Protein AF-A0A0F8ZF93-F1 (afdb_monomer_lite)

Sequence (185 aa):
EKPVMDILGIVTSLFGGGLTGLIGGGTEKIFAYKAKKLAIEENREKYAHEVNMKRADAEIMAQEWAARTKVADIEAVAKVDVADAKAFSASFNEPVRYSQGDLTKKQNWLMVVLDTIRGLVRPGLTLYLCAITTVLYLRARSLVPSEVSVDQALGMVDSITNTILYLTTTCVLWWFGTRNKKPQK

Foldseek 3Di:
DPDPVVVVVVVCCVVVVVVVVVVVVVVVVVVVVVVVVVVVVVVVVVVVVVVVVVVVVVVVVVVVVVVVVVVVVVVVVVVVVVVVVVVVVVVVVPPPFPLPDPDDPVVSVVSVVVVVCVVCVLVVVVVVLVVVLVVVLVVLVVPDPPPDDPVVSVVSNVVSVVVSVVVNVVVVCVSVVVPDPPPDD

Organism: NCBI:txid412755

Radius of gyration: 52.69 Å; chains: 1; bounding box: 123×47×128 Å

Structure (mmCIF, N/CA/C/O backbone):
data_AF-A0A0F8ZF93-F1
#
_entry.id   AF-A0A0F8ZF93-F1
#
loop_
_atom_site.group_PDB
_atom_site.id
_atom_site.type_symbol
_atom_site.label_atom_id
_atom_site.label_alt_id
_atom_site.label_comp_id
_atom_site.label_asym_id
_atom_site.label_entity_id
_atom_site.label_seq_id
_atom_site.pdbx_PDB_ins_code
_atom_site.Cartn_x
_atom_site.Cartn_y
_atom_site.Cartn_z
_atom_site.occupancy
_atom_site.B_iso_or_equiv
_atom_site.auth_seq_id
_atom_site.auth_comp_id
_atom_site.auth_asym_id
_atom_site.auth_atom_id
_atom_site.pdbx_PDB_model_num
ATOM 1 N N . GLU A 1 1 ? -85.958 -3.161 89.338 1.00 48.31 1 GLU A N 1
ATOM 2 C CA . GLU A 1 1 ? -84.654 -2.472 89.450 1.00 48.31 1 GLU A CA 1
ATOM 3 C C . GLU A 1 1 ? -83.626 -3.043 88.463 1.00 48.31 1 GLU A C 1
ATOM 5 O O . GLU A 1 1 ? -82.858 -3.898 88.862 1.00 48.31 1 GLU A O 1
ATOM 10 N N . LYS A 1 2 ? -83.605 -2.648 87.178 1.00 52.16 2 LYS A N 1
ATOM 11 C CA . LYS A 1 2 ? -82.486 -2.951 86.242 1.00 52.16 2 LYS A CA 1
ATOM 12 C C . LYS A 1 2 ? -82.313 -1.944 85.069 1.00 52.16 2 LYS A C 1
ATOM 14 O O . LYS A 1 2 ? -82.230 -2.382 83.931 1.00 52.16 2 LYS A O 1
ATOM 19 N N . PRO A 1 3 ? -82.278 -0.613 85.287 1.00 54.09 3 PRO A N 1
ATOM 20 C CA . PRO A 1 3 ? -81.732 0.286 84.251 1.00 54.09 3 PRO A CA 1
ATOM 21 C C . PRO A 1 3 ? -80.457 1.049 84.662 1.00 54.09 3 PRO A C 1
ATOM 23 O O . PRO A 1 3 ? -79.776 1.602 83.808 1.00 54.09 3 PRO A O 1
ATOM 26 N N . VAL A 1 4 ? -80.086 1.070 85.948 1.00 54.97 4 VAL A N 1
ATOM 27 C CA . VAL A 1 4 ? -78.941 1.874 86.438 1.00 54.97 4 VAL A CA 1
ATOM 28 C C . VAL A 1 4 ? -77.585 1.180 86.216 1.00 54.97 4 VAL A C 1
ATOM 30 O O . VAL A 1 4 ? -76.562 1.845 86.082 1.00 54.97 4 VAL A O 1
ATOM 33 N N . MET A 1 5 ? -77.567 -0.153 86.118 1.00 55.12 5 MET A N 1
ATOM 34 C CA . MET A 1 5 ? -76.325 -0.937 86.034 1.00 55.12 5 MET A CA 1
ATOM 35 C C . MET A 1 5 ? -75.727 -0.997 84.611 1.00 55.12 5 MET A C 1
ATOM 37 O O . MET A 1 5 ? -74.511 -1.091 84.478 1.00 55.12 5 MET A O 1
ATOM 41 N N . ASP A 1 6 ? -76.544 -0.837 83.561 1.00 57.34 6 ASP A N 1
ATOM 42 C CA . ASP A 1 6 ? -76.075 -0.791 82.161 1.00 57.34 6 ASP A CA 1
ATOM 43 C C . ASP A 1 6 ? -75.420 0.551 81.797 1.00 57.34 6 ASP A C 1
ATOM 45 O O . ASP A 1 6 ? -74.413 0.593 81.091 1.00 57.34 6 ASP A O 1
ATOM 49 N N . ILE A 1 7 ? -75.932 1.668 82.325 1.00 57.97 7 ILE A N 1
ATOM 50 C CA . ILE A 1 7 ? -75.412 3.010 82.012 1.00 57.97 7 ILE A CA 1
ATOM 51 C C . ILE A 1 7 ? -74.018 3.212 82.628 1.00 57.97 7 ILE A C 1
ATOM 53 O O . ILE A 1 7 ? -73.129 3.771 81.987 1.00 57.97 7 ILE A O 1
ATOM 57 N N . LEU A 1 8 ? -73.789 2.690 83.837 1.00 55.59 8 LEU A N 1
ATOM 58 C CA . LEU A 1 8 ? -72.471 2.692 84.478 1.00 55.59 8 LEU A CA 1
ATOM 59 C C . LEU A 1 8 ? -71.459 1.808 83.730 1.00 55.59 8 LEU A C 1
ATOM 61 O O . LEU A 1 8 ? -70.302 2.204 83.599 1.00 55.59 8 LEU A O 1
ATOM 65 N N . GLY A 1 9 ? -71.871 0.664 83.175 1.00 60.19 9 GLY A N 1
ATOM 66 C CA . GLY A 1 9 ? -71.002 -0.174 82.336 1.00 60.19 9 GLY A CA 1
ATOM 67 C C . GLY A 1 9 ? -70.617 0.503 81.016 1.00 60.19 9 GLY A C 1
ATOM 68 O O . GLY A 1 9 ? -69.451 0.483 80.617 1.00 60.19 9 GLY A O 1
ATOM 69 N N . ILE A 1 10 ? -71.564 1.198 80.383 1.00 61.12 10 ILE A N 1
ATOM 70 C CA . ILE A 1 10 ? -71.345 1.934 79.131 1.00 61.12 10 ILE A CA 1
ATOM 71 C C . ILE A 1 10 ? -70.410 3.133 79.347 1.00 61.12 10 ILE A C 1
ATOM 73 O O . ILE A 1 10 ? -69.435 3.283 78.614 1.00 61.12 10 ILE A O 1
ATOM 77 N N . VAL A 1 11 ? -70.616 3.939 80.393 1.00 56.12 11 VAL A N 1
ATOM 78 C CA . VAL A 1 11 ? -69.749 5.095 80.694 1.00 56.12 11 VAL A CA 1
ATOM 79 C C . VAL A 1 11 ? -68.333 4.650 81.078 1.00 56.12 11 VAL A C 1
ATOM 81 O O . VAL A 1 11 ? -67.357 5.225 80.599 1.00 56.12 11 VAL A O 1
ATOM 84 N N . THR A 1 12 ? -68.191 3.581 81.864 1.00 58.66 12 THR A N 1
ATOM 85 C CA . THR A 1 12 ? -66.869 3.066 82.261 1.00 58.66 12 THR A CA 1
ATOM 86 C C . THR A 1 12 ? -66.111 2.445 81.078 1.00 58.66 12 THR A C 1
ATOM 88 O O . THR A 1 12 ? -64.897 2.606 80.979 1.00 58.66 12 THR A O 1
ATOM 91 N N . SER A 1 13 ? -66.806 1.808 80.129 1.00 56.47 13 SER A N 1
ATOM 92 C CA . SER A 1 13 ? -66.201 1.286 78.890 1.00 56.47 13 SER A CA 1
ATOM 93 C C . SER A 1 13 ? -65.801 2.387 77.893 1.00 56.47 13 SER A C 1
ATOM 95 O O . SER A 1 13 ? -64.764 2.276 77.238 1.00 56.47 13 SER A O 1
ATOM 97 N N . LEU A 1 14 ? -66.553 3.492 77.842 1.00 54.81 14 LEU A N 1
ATOM 98 C CA . LEU A 1 14 ? -66.251 4.669 77.018 1.00 54.81 14 LEU A CA 1
ATOM 99 C C . LEU A 1 14 ? -65.050 5.465 77.552 1.00 54.81 14 LEU A C 1
ATOM 101 O O . LEU A 1 14 ? -64.168 5.842 76.779 1.00 54.81 14 LEU A O 1
ATOM 105 N N . PHE A 1 15 ? -64.967 5.681 78.869 1.00 55.59 15 PHE A N 1
ATOM 106 C CA . PHE A 1 15 ? -63.817 6.352 79.489 1.00 55.59 15 PHE A CA 1
ATOM 107 C C . PHE A 1 15 ? -62.586 5.439 79.600 1.00 55.59 15 PHE A C 1
ATOM 109 O O . PHE A 1 15 ? -61.460 5.903 79.414 1.00 55.59 15 PHE A O 1
ATOM 116 N N . GLY A 1 16 ? -62.786 4.138 79.831 1.00 55.84 16 GLY A N 1
ATOM 117 C CA . GLY A 1 16 ? -61.720 3.138 79.860 1.00 55.84 16 GLY A CA 1
ATOM 118 C C . GLY A 1 16 ? -61.052 2.938 78.499 1.00 55.84 16 GLY A C 1
ATOM 119 O O . GLY A 1 16 ? -59.826 2.891 78.442 1.00 55.84 16 GLY A O 1
ATOM 120 N N . GLY A 1 17 ? -61.828 2.903 77.407 1.00 52.16 17 GLY A N 1
ATOM 121 C CA . GLY A 1 17 ? -61.315 2.755 76.038 1.00 52.16 17 GLY A CA 1
ATOM 122 C C . GLY A 1 17 ? -60.694 4.028 75.445 1.00 52.16 17 GLY A C 1
ATOM 123 O O . GLY A 1 17 ? -59.765 3.946 74.642 1.00 52.16 17 GLY A O 1
ATOM 124 N N . GLY A 1 18 ? -61.143 5.216 75.870 1.00 58.25 18 GLY A N 1
ATOM 125 C CA . GLY A 1 18 ? -60.611 6.501 75.396 1.00 58.25 18 GLY A CA 1
ATOM 126 C C . GLY A 1 18 ? -59.178 6.794 75.861 1.00 58.25 18 GLY A C 1
ATOM 127 O O . GLY A 1 18 ? -58.373 7.320 75.093 1.00 58.25 18 GLY A O 1
ATOM 128 N N . LEU A 1 19 ? -58.818 6.403 77.089 1.00 54.66 19 LEU A N 1
ATOM 129 C CA . LEU A 1 19 ? -57.466 6.610 77.625 1.00 54.66 19 LEU A CA 1
ATOM 130 C C . LEU A 1 19 ? -56.450 5.612 77.038 1.00 54.66 19 LEU A C 1
ATOM 132 O O . LEU A 1 19 ? -55.314 5.984 76.744 1.00 54.66 19 LEU A O 1
ATOM 136 N N . THR A 1 20 ? -56.860 4.361 76.796 1.00 59.03 20 THR A N 1
ATOM 137 C CA . THR A 1 20 ? -56.018 3.368 76.103 1.00 59.03 20 THR A CA 1
ATOM 138 C C . THR A 1 20 ? -55.831 3.719 74.627 1.00 59.03 20 THR A C 1
ATOM 140 O O . THR A 1 20 ? -54.732 3.549 74.101 1.00 59.03 20 THR A O 1
ATOM 143 N N . GLY A 1 21 ? -56.851 4.284 73.972 1.00 56.53 21 GLY A N 1
ATOM 144 C CA . GLY A 1 21 ? -56.763 4.778 72.594 1.00 56.53 21 GLY A CA 1
ATOM 145 C C . GLY A 1 21 ? -55.829 5.983 72.425 1.00 56.53 21 GLY A C 1
ATOM 146 O O . GLY A 1 21 ? -55.128 6.075 71.421 1.00 56.53 21 GLY A O 1
ATOM 147 N N . LEU A 1 22 ? -55.742 6.877 73.419 1.00 60.56 22 LEU A N 1
ATOM 148 C CA . LEU A 1 22 ? -54.795 8.003 73.403 1.00 60.56 22 LEU A CA 1
ATOM 149 C C . LEU A 1 22 ? -53.339 7.555 73.599 1.00 60.56 22 LEU A C 1
ATOM 151 O O . LEU A 1 22 ? -52.440 8.082 72.940 1.00 60.56 22 LEU A O 1
ATOM 155 N N . ILE A 1 23 ? -53.102 6.559 74.457 1.00 63.06 23 ILE A N 1
ATOM 156 C CA . ILE A 1 23 ? -51.767 5.972 74.655 1.00 63.06 23 ILE A CA 1
ATOM 157 C C . ILE A 1 23 ? -51.351 5.161 73.416 1.00 63.06 23 ILE A C 1
ATOM 159 O O . ILE A 1 23 ? -50.213 5.288 72.963 1.00 63.06 23 ILE A O 1
ATOM 163 N N . GLY A 1 24 ? -52.275 4.403 72.816 1.00 60.75 24 GLY A N 1
ATOM 164 C CA . GLY A 1 24 ? -52.053 3.678 71.559 1.00 60.75 24 GLY A CA 1
ATOM 165 C C . GLY A 1 24 ? -51.807 4.600 70.359 1.00 60.75 24 GLY A C 1
ATOM 166 O O . GLY A 1 24 ? -50.868 4.388 69.599 1.00 60.75 24 GLY A O 1
ATOM 167 N N . GLY A 1 25 ? -52.570 5.688 70.228 1.00 65.12 25 GLY A N 1
ATOM 168 C CA . GLY A 1 25 ? -52.396 6.657 69.140 1.00 65.12 25 GLY A CA 1
ATOM 169 C C . GLY A 1 25 ? -51.109 7.487 69.252 1.00 65.12 25 GLY A C 1
ATOM 170 O O . GLY A 1 25 ? -50.543 7.914 68.242 1.00 65.12 25 GLY A O 1
ATOM 171 N N . GLY A 1 26 ? -50.612 7.712 70.474 1.00 69.50 26 GLY A N 1
ATOM 172 C CA . GLY A 1 26 ? -49.325 8.366 70.722 1.00 69.50 26 GLY A CA 1
ATOM 173 C C . GLY A 1 26 ? -48.132 7.495 70.323 1.00 69.50 26 GLY A C 1
ATOM 174 O O . GLY A 1 26 ? -47.201 7.983 69.676 1.00 69.50 26 GLY A O 1
ATOM 175 N N . THR A 1 27 ? -48.169 6.199 70.646 1.00 68.81 27 THR A N 1
ATOM 176 C CA . THR A 1 27 ? -47.128 5.249 70.232 1.00 68.81 27 THR A CA 1
ATOM 177 C C . THR A 1 27 ? -47.167 5.007 68.724 1.00 68.81 27 THR A C 1
ATOM 179 O O . THR A 1 27 ? -46.114 5.073 68.087 1.00 68.81 27 THR A O 1
ATOM 182 N N . GLU A 1 28 ? -48.349 4.867 68.116 1.00 73.56 28 GLU A N 1
ATOM 183 C CA . GLU A 1 28 ? -48.518 4.757 66.658 1.00 73.56 28 GLU A CA 1
ATOM 184 C C . GLU A 1 28 ? -47.894 5.928 65.898 1.00 73.56 28 GLU A C 1
ATOM 186 O O . GLU A 1 28 ? -47.190 5.711 64.915 1.00 73.56 28 GLU A O 1
ATOM 191 N N . LYS A 1 29 ? -48.070 7.174 66.358 1.00 75.00 29 LYS A N 1
ATOM 192 C CA . LYS A 1 29 ? -47.462 8.345 65.700 1.00 75.00 29 LYS A CA 1
ATOM 193 C C . LYS A 1 29 ? -45.935 8.343 65.771 1.00 75.00 29 LYS A C 1
ATOM 195 O O . LYS A 1 29 ? -45.284 8.743 64.805 1.00 75.00 29 LYS A O 1
ATOM 200 N N . ILE A 1 30 ? -45.352 7.881 66.878 1.00 77.94 30 ILE A N 1
ATOM 201 C CA . ILE A 1 30 ? -43.892 7.770 67.028 1.00 77.94 30 ILE A CA 1
ATOM 202 C C . ILE A 1 30 ? -43.346 6.662 66.120 1.00 77.94 30 ILE A C 1
ATOM 204 O O . ILE A 1 30 ? -42.340 6.871 65.434 1.00 77.94 30 ILE A O 1
ATOM 208 N N . PHE A 1 31 ? -44.021 5.511 66.067 1.00 81.44 31 PHE A N 1
ATOM 209 C CA . PHE A 1 31 ? -43.676 4.430 65.144 1.00 81.44 31 PHE A CA 1
ATOM 210 C C . PHE A 1 31 ? -43.846 4.858 63.683 1.00 81.44 31 PHE A C 1
ATOM 212 O O . PHE A 1 31 ? -42.941 4.622 62.889 1.00 81.44 31 PHE A O 1
ATOM 219 N N . ALA A 1 32 ? -44.915 5.577 63.335 1.00 81.19 32 ALA A N 1
ATOM 220 C CA . ALA A 1 32 ? -45.145 6.108 61.992 1.00 81.19 32 ALA A CA 1
ATOM 221 C C . ALA A 1 32 ? -44.076 7.131 61.577 1.00 81.19 32 ALA A C 1
ATOM 223 O O . ALA A 1 32 ? -43.611 7.112 60.438 1.00 81.19 32 ALA A O 1
ATOM 224 N N . TYR A 1 33 ? -43.629 8.000 62.490 1.00 81.94 33 TYR A N 1
ATOM 225 C CA . TYR A 1 33 ? -42.551 8.952 62.212 1.00 81.94 33 TYR A CA 1
ATOM 226 C C . TYR A 1 33 ? -41.200 8.252 62.012 1.00 81.94 33 TYR A C 1
ATOM 228 O O . TYR A 1 33 ? -40.485 8.559 61.055 1.00 81.94 33 TYR A O 1
ATOM 236 N N . LYS A 1 34 ? -40.863 7.270 62.863 1.00 85.00 34 LYS A N 1
ATOM 237 C CA . LYS A 1 34 ? -39.660 6.440 62.683 1.00 85.00 34 LYS A CA 1
ATOM 238 C C . LYS A 1 34 ? -39.715 5.634 61.385 1.00 85.00 34 LYS A C 1
ATOM 240 O O . LYS A 1 34 ? -38.737 5.649 60.648 1.00 85.00 34 LYS A O 1
ATOM 245 N N . ALA A 1 35 ? -40.849 5.009 61.071 1.00 84.56 35 ALA A N 1
ATOM 246 C CA . ALA A 1 35 ? -41.055 4.264 59.830 1.00 84.56 35 ALA A CA 1
ATOM 247 C C . ALA A 1 35 ? -40.917 5.167 58.597 1.00 84.56 35 ALA A C 1
ATOM 249 O O . ALA A 1 35 ? -40.246 4.801 57.639 1.00 84.56 35 ALA A O 1
ATOM 250 N N . LYS A 1 36 ? -41.464 6.389 58.638 1.00 88.12 36 LYS A N 1
ATOM 251 C CA . LYS A 1 36 ? -41.316 7.367 57.552 1.00 88.12 36 LYS A CA 1
ATOM 252 C C . LYS A 1 36 ? -39.867 7.820 57.375 1.00 88.12 36 LYS A C 1
ATOM 254 O O . LYS A 1 36 ? -39.422 7.982 56.243 1.00 88.12 36 LYS A O 1
ATOM 259 N N . LYS A 1 37 ? -39.123 8.016 58.468 1.00 87.31 37 LYS A N 1
ATOM 260 C CA . LYS A 1 37 ? -37.697 8.366 58.403 1.00 87.31 37 LYS A CA 1
ATOM 261 C C . LYS A 1 37 ? -36.872 7.220 57.811 1.00 87.31 37 LYS A C 1
ATOM 263 O O . LYS A 1 37 ? -36.086 7.474 56.904 1.00 87.31 37 LYS A O 1
ATOM 268 N N . LEU A 1 38 ? -37.119 5.989 58.262 1.00 88.81 38 LEU A N 1
ATOM 269 C CA . LEU A 1 38 ? -36.480 4.782 57.736 1.00 88.81 38 LEU A CA 1
ATOM 270 C C . LEU A 1 38 ? -36.780 4.605 56.239 1.00 88.81 38 LEU A C 1
ATOM 272 O O . LEU A 1 38 ? -35.872 4.344 55.465 1.00 88.81 38 LEU A O 1
ATOM 276 N N . ALA A 1 39 ? -38.021 4.856 55.811 1.00 89.50 39 ALA A N 1
ATOM 277 C CA . ALA A 1 39 ? -38.412 4.788 54.403 1.00 89.50 39 ALA A CA 1
ATOM 278 C C . ALA A 1 39 ? -37.733 5.865 53.535 1.00 89.50 39 ALA A C 1
ATOM 280 O O . ALA A 1 39 ? -37.406 5.619 52.377 1.00 89.50 39 ALA A O 1
ATOM 281 N N . ILE A 1 40 ? -37.508 7.075 54.063 1.00 89.31 40 ILE A N 1
ATOM 282 C CA . ILE A 1 40 ? -36.768 8.127 53.342 1.00 89.31 40 ILE A CA 1
ATOM 283 C C . ILE A 1 40 ? -35.291 7.748 53.195 1.00 89.31 40 ILE A C 1
ATOM 285 O O . ILE A 1 40 ? -34.700 8.004 52.146 1.00 89.31 40 ILE A O 1
ATOM 289 N N . GLU A 1 41 ? -34.700 7.162 54.233 1.00 91.56 41 GLU A N 1
ATOM 290 C CA . GLU A 1 41 ? -33.314 6.692 54.233 1.00 91.56 41 GLU A CA 1
ATOM 291 C C . GLU A 1 41 ? -33.129 5.515 53.267 1.00 91.56 41 GLU A C 1
ATOM 293 O O . GLU A 1 41 ? -32.294 5.599 52.370 1.00 91.56 41 GLU A O 1
ATOM 298 N N . GLU A 1 42 ? -34.012 4.517 53.328 1.00 92.75 42 GLU A N 1
ATOM 299 C CA . GLU A 1 42 ? -34.056 3.390 52.391 1.00 92.75 42 GLU A CA 1
ATOM 300 C C . GLU A 1 42 ? -34.210 3.867 50.938 1.00 92.75 42 GLU A C 1
ATOM 302 O O . GLU A 1 42 ? -33.509 3.399 50.044 1.00 92.75 42 GLU A O 1
ATOM 307 N N . ASN A 1 43 ? -35.088 4.843 50.681 1.00 91.12 43 ASN A N 1
ATOM 308 C CA . ASN A 1 43 ? -35.245 5.412 49.343 1.00 91.12 43 ASN A CA 1
ATOM 309 C C . ASN A 1 43 ? -33.970 6.119 48.869 1.00 91.12 43 ASN A C 1
ATOM 311 O O . ASN A 1 43 ? -33.592 5.979 47.710 1.00 91.12 43 ASN A O 1
ATOM 315 N N . ARG A 1 44 ? -33.280 6.865 49.742 1.00 91.81 44 ARG A N 1
ATOM 316 C CA . ARG A 1 44 ? -32.003 7.508 49.391 1.00 91.81 44 ARG A CA 1
ATOM 317 C C . ARG A 1 44 ? -30.928 6.484 49.056 1.00 91.81 44 ARG A C 1
ATOM 319 O O . ARG A 1 44 ? -30.214 6.684 48.077 1.00 91.81 44 ARG A O 1
ATOM 326 N N . GLU A 1 45 ? -30.828 5.409 49.829 1.00 92.31 45 GLU A N 1
ATOM 327 C CA . GLU A 1 45 ? -29.887 4.323 49.555 1.00 92.31 45 GLU A CA 1
ATOM 328 C C . GLU A 1 45 ? -30.214 3.615 48.239 1.00 92.31 45 GLU A C 1
ATOM 330 O O . GLU A 1 45 ? -29.311 3.395 47.433 1.00 92.31 45 GLU A O 1
ATOM 335 N N . LYS A 1 46 ? -31.498 3.356 47.959 1.00 93.25 46 LYS A N 1
ATOM 336 C CA . LYS A 1 46 ? -31.953 2.808 46.671 1.00 93.25 46 LYS A CA 1
ATOM 337 C C . LYS A 1 46 ? -31.558 3.703 45.502 1.00 93.25 46 LYS A C 1
ATOM 339 O O . LYS A 1 46 ? -30.945 3.216 44.559 1.00 93.25 46 LYS A O 1
ATOM 344 N N . TYR A 1 47 ? -31.811 5.010 45.576 1.00 92.69 47 TYR A N 1
ATOM 345 C CA . TYR A 1 47 ? -31.409 5.935 44.511 1.00 92.69 47 TYR A CA 1
ATOM 346 C C . TYR A 1 47 ? -29.890 6.028 44.357 1.00 92.69 47 TYR A C 1
ATOM 348 O O . TYR A 1 47 ? -29.390 6.076 43.235 1.00 92.69 47 TYR A O 1
ATOM 356 N N . ALA A 1 48 ? -29.138 6.041 45.460 1.00 94.44 48 ALA A N 1
ATOM 357 C CA . ALA A 1 48 ? -27.679 6.038 45.407 1.00 94.44 48 ALA A CA 1
ATOM 358 C C . ALA A 1 48 ? -27.151 4.757 44.744 1.00 94.44 48 ALA A C 1
ATOM 360 O O . ALA A 1 48 ? -26.262 4.823 43.895 1.00 94.44 48 ALA A O 1
ATOM 361 N N . HIS A 1 49 ? -27.738 3.605 45.075 1.00 95.06 49 HIS A N 1
ATOM 362 C CA . HIS A 1 49 ? -27.420 2.332 44.445 1.00 95.06 49 HIS A CA 1
ATOM 363 C C . HIS A 1 49 ? -27.776 2.332 42.953 1.00 95.06 49 HIS A C 1
ATOM 365 O O . HIS A 1 49 ? -26.925 1.997 42.137 1.00 95.06 49 HIS A O 1
ATOM 371 N N . GLU A 1 50 ? -28.969 2.795 42.569 1.00 94.69 50 GLU A N 1
ATOM 372 C CA . GLU A 1 50 ? -29.380 2.914 41.163 1.00 94.69 50 GLU A CA 1
ATOM 373 C C . GLU A 1 50 ? -28.454 3.831 40.354 1.00 94.69 50 GLU A C 1
ATOM 375 O O . GLU A 1 50 ? -28.110 3.520 39.215 1.00 94.69 50 GLU A O 1
ATOM 380 N N . VAL A 1 51 ? -28.023 4.958 40.928 1.00 94.56 51 VAL A N 1
ATOM 381 C CA . VAL A 1 51 ? -27.067 5.866 40.279 1.00 94.56 51 VAL A CA 1
ATOM 382 C C . VAL A 1 51 ? -25.709 5.192 40.111 1.00 94.56 51 VAL A C 1
ATOM 384 O O . VAL A 1 51 ? -25.103 5.314 39.048 1.00 94.56 51 VAL A O 1
ATOM 387 N N . ASN A 1 52 ? -25.236 4.466 41.125 1.00 95.31 52 ASN A N 1
ATOM 388 C CA . ASN A 1 52 ? -23.969 3.742 41.051 1.00 95.31 52 ASN A CA 1
ATOM 389 C C . ASN A 1 52 ? -24.023 2.608 40.020 1.00 95.31 52 ASN A C 1
ATOM 391 O O . ASN A 1 52 ? -23.088 2.471 39.237 1.00 95.31 52 ASN A O 1
ATOM 395 N N . MET A 1 53 ? -25.132 1.868 39.955 1.00 95.06 53 MET A N 1
ATOM 396 C CA . MET A 1 53 ? -25.360 0.841 38.935 1.00 95.06 53 MET A CA 1
ATOM 397 C C . MET A 1 53 ? -25.351 1.446 37.530 1.00 95.06 53 MET A C 1
ATOM 399 O O . MET A 1 53 ? -24.596 0.997 36.678 1.00 95.06 53 MET A O 1
ATOM 403 N N . LYS A 1 54 ? -26.084 2.544 37.302 1.00 94.50 54 LYS A N 1
ATOM 404 C CA . LYS A 1 54 ? -26.096 3.225 35.995 1.00 94.50 54 LYS A CA 1
ATOM 405 C C . LYS A 1 54 ? -24.730 3.774 35.590 1.00 94.50 54 LYS A C 1
ATOM 407 O O . LYS A 1 54 ? -24.420 3.813 34.403 1.00 94.50 54 LYS A O 1
ATOM 412 N N . ARG A 1 55 ? -23.920 4.229 36.552 1.00 94.88 55 ARG A N 1
ATOM 413 C CA . ARG A 1 55 ? -22.540 4.667 36.291 1.00 94.88 55 ARG A CA 1
ATOM 414 C C . ARG A 1 55 ? -21.650 3.495 35.896 1.00 94.88 55 ARG A C 1
ATOM 416 O O . ARG A 1 55 ? -20.954 3.607 34.895 1.00 94.88 55 ARG A O 1
ATOM 423 N N . ALA A 1 56 ? -21.726 2.383 36.624 1.00 94.00 56 ALA A N 1
ATOM 424 C CA . ALA A 1 56 ? -21.000 1.166 36.277 1.00 94.00 56 ALA A CA 1
ATOM 425 C C . ALA A 1 56 ? -21.404 0.652 34.884 1.00 94.00 56 ALA A C 1
ATOM 427 O O . ALA A 1 56 ? -20.538 0.362 34.064 1.00 94.00 56 ALA A O 1
ATOM 428 N N . ASP A 1 57 ? -22.701 0.645 34.566 1.00 95.19 57 ASP A N 1
ATOM 429 C CA . ASP A 1 57 ? -23.202 0.264 33.241 1.00 95.19 57 ASP A CA 1
ATOM 430 C C . ASP A 1 57 ? -22.692 1.205 32.139 1.00 95.19 57 ASP A C 1
ATOM 432 O O . ASP A 1 57 ? -22.321 0.752 31.056 1.00 95.19 57 ASP A O 1
ATOM 436 N N . ALA A 1 58 ? -22.636 2.515 32.401 1.00 93.94 58 ALA A N 1
ATOM 437 C CA . ALA A 1 58 ? -22.091 3.489 31.457 1.00 93.94 58 ALA A CA 1
ATOM 438 C C . ALA A 1 58 ? -20.586 3.281 31.214 1.00 93.94 58 ALA A C 1
ATOM 440 O O . ALA A 1 58 ? -20.130 3.401 30.076 1.00 93.94 58 ALA A O 1
ATOM 441 N N . GLU A 1 59 ? -19.822 2.939 32.253 1.00 93.56 59 GLU A N 1
ATOM 442 C CA . GLU A 1 59 ? -18.398 2.609 32.141 1.00 93.56 59 GLU A CA 1
ATOM 443 C C . GLU A 1 59 ? -18.176 1.319 31.344 1.00 93.56 59 GLU A C 1
ATOM 445 O O . GLU A 1 59 ? -17.338 1.299 30.440 1.00 93.56 59 GLU A O 1
ATOM 450 N N . ILE A 1 60 ? -18.960 0.269 31.613 1.00 94.38 60 ILE A N 1
ATOM 451 C CA . ILE A 1 60 ? -18.917 -0.993 30.860 1.00 94.38 60 ILE A CA 1
ATOM 452 C C . ILE A 1 60 ? -19.259 -0.738 29.392 1.00 94.38 60 ILE A C 1
ATOM 454 O O . ILE A 1 60 ? -18.508 -1.145 28.506 1.00 94.38 60 ILE A O 1
ATOM 458 N N . MET A 1 61 ? -20.335 0.006 29.115 1.00 93.44 61 MET A N 1
ATOM 459 C CA . MET A 1 61 ? -20.698 0.372 27.747 1.00 93.44 61 MET A CA 1
ATOM 460 C C . MET A 1 61 ? -19.574 1.148 27.062 1.00 93.44 61 MET A C 1
ATOM 462 O O . MET A 1 61 ? -19.217 0.818 25.935 1.00 93.44 61 MET A O 1
ATOM 466 N N . ALA A 1 62 ? -18.977 2.146 27.716 1.00 93.94 62 ALA A N 1
ATOM 467 C CA . ALA A 1 62 ? -17.874 2.912 27.138 1.00 93.94 62 ALA A CA 1
ATOM 468 C C . ALA A 1 62 ? -16.674 2.017 26.774 1.00 93.94 62 ALA A C 1
ATOM 470 O O . ALA A 1 62 ? -16.078 2.187 25.707 1.00 93.94 62 ALA A O 1
ATOM 471 N N . GLN A 1 63 ? -16.353 1.033 27.619 1.00 92.62 63 GLN A N 1
ATOM 472 C CA . GLN A 1 63 ? -15.314 0.042 27.337 1.00 92.62 63 GLN A CA 1
ATOM 473 C C . GLN A 1 63 ? -15.689 -0.864 26.159 1.00 92.62 63 GLN A C 1
ATOM 475 O O . GLN A 1 63 ? -14.855 -1.092 25.281 1.00 92.62 63 GLN A O 1
ATOM 480 N N . GLU A 1 64 ? -16.937 -1.331 26.082 1.00 92.69 64 GLU A N 1
ATOM 481 C CA . GLU A 1 64 ? -17.422 -2.118 24.945 1.00 92.69 64 GLU A CA 1
ATOM 482 C C . GLU A 1 64 ? -17.384 -1.329 23.636 1.00 92.69 64 GLU A C 1
ATOM 484 O O . GLU A 1 64 ? -16.956 -1.860 22.612 1.00 92.69 64 GLU A O 1
ATOM 489 N N . TRP A 1 65 ? -17.789 -0.058 23.649 1.00 89.56 65 TRP A N 1
ATOM 490 C CA . TRP A 1 65 ? -17.715 0.819 22.481 1.00 89.56 65 TRP A CA 1
ATOM 491 C C . TRP A 1 65 ? -16.271 0.991 22.014 1.00 89.56 65 TRP A C 1
ATOM 493 O O . TRP A 1 65 ? -15.994 0.816 20.829 1.00 89.56 65 TRP A O 1
ATOM 503 N N . ALA A 1 66 ? -15.341 1.250 22.936 1.00 92.50 66 ALA A N 1
ATOM 504 C CA . ALA A 1 66 ? -13.920 1.364 22.621 1.00 92.50 66 ALA A CA 1
ATOM 505 C C . ALA A 1 66 ? -13.311 0.046 22.106 1.00 92.50 66 ALA A C 1
ATOM 507 O O . ALA A 1 66 ? -12.393 0.060 21.286 1.00 92.50 66 ALA A O 1
ATOM 508 N N . ALA A 1 67 ? -13.795 -1.105 22.574 1.00 91.19 67 ALA A N 1
ATOM 509 C CA . ALA A 1 67 ? -13.385 -2.402 22.048 1.00 91.19 67 ALA A CA 1
ATOM 510 C C . ALA A 1 67 ? -13.943 -2.632 20.634 1.00 91.19 67 ALA A C 1
ATOM 512 O O . ALA A 1 67 ? -13.203 -3.044 19.743 1.00 91.19 67 ALA A O 1
ATOM 513 N N . ARG A 1 68 ? -15.223 -2.314 20.401 1.00 90.69 68 ARG A N 1
ATOM 514 C CA . ARG A 1 68 ? -15.883 -2.451 19.092 1.00 90.69 68 ARG A CA 1
ATOM 515 C C . ARG A 1 68 ? -15.240 -1.570 18.028 1.00 90.69 68 ARG A C 1
ATOM 517 O O . ARG A 1 68 ? -15.061 -2.041 16.910 1.00 90.69 68 ARG A O 1
ATOM 524 N N . THR A 1 69 ? -14.861 -0.336 18.360 1.00 91.12 69 THR A N 1
ATOM 525 C CA . THR A 1 69 ? -14.145 0.539 17.419 1.00 91.12 69 THR A CA 1
ATOM 526 C C . THR A 1 69 ? -12.785 -0.039 17.051 1.00 91.12 69 THR A C 1
ATOM 528 O O . THR A 1 69 ? -12.481 -0.146 15.870 1.00 91.12 69 THR A O 1
ATOM 531 N N . LYS A 1 70 ? -12.013 -0.531 18.030 1.00 90.31 70 LYS A N 1
ATOM 532 C CA . LYS A 1 70 ? -10.733 -1.207 17.763 1.00 90.31 70 LYS A CA 1
ATOM 533 C C . LYS A 1 70 ? -10.895 -2.443 16.881 1.00 90.31 70 LYS A C 1
ATOM 535 O O . LYS A 1 70 ? -10.090 -2.648 15.981 1.00 90.31 70 LYS A O 1
ATOM 540 N N . VAL A 1 71 ? -11.917 -3.265 17.124 1.00 92.12 71 VAL A N 1
ATOM 541 C CA . VAL A 1 71 ? -12.205 -4.436 16.281 1.00 92.12 71 VAL A CA 1
ATOM 542 C C . VAL A 1 71 ? -12.558 -3.998 14.861 1.00 92.12 71 VAL A C 1
ATOM 544 O O . VAL A 1 71 ? -12.007 -4.551 13.916 1.00 92.12 71 VAL A O 1
ATOM 547 N N . ALA A 1 72 ? -13.404 -2.979 14.698 1.00 88.38 72 ALA A N 1
ATOM 548 C CA . ALA A 1 72 ? -13.764 -2.451 13.385 1.00 88.38 72 ALA A CA 1
ATOM 549 C C . ALA A 1 72 ? -12.550 -1.889 12.623 1.00 88.38 72 ALA A C 1
ATOM 551 O O . ALA A 1 72 ? -12.417 -2.155 11.429 1.00 88.38 72 ALA A O 1
ATOM 552 N N . ASP A 1 73 ? -11.646 -1.181 13.304 1.00 89.44 73 ASP A N 1
ATOM 553 C CA . ASP A 1 73 ? -10.404 -0.666 12.714 1.00 89.44 73 ASP A CA 1
ATOM 554 C C . ASP A 1 73 ? -9.473 -1.807 12.282 1.00 89.44 73 ASP A C 1
ATOM 556 O O . ASP A 1 73 ? -8.987 -1.819 11.150 1.00 89.44 73 ASP A O 1
ATOM 560 N N . ILE A 1 74 ? -9.264 -2.804 13.149 1.00 88.25 74 ILE A N 1
ATOM 561 C CA . ILE A 1 74 ? -8.442 -3.983 12.835 1.00 88.25 74 ILE A CA 1
ATOM 562 C C . ILE A 1 74 ? -9.042 -4.754 11.659 1.00 88.25 74 ILE A C 1
ATOM 564 O O . ILE A 1 74 ? -8.314 -5.153 10.754 1.00 88.25 74 ILE A O 1
ATOM 568 N N . GLU A 1 75 ? -10.360 -4.949 11.630 1.00 87.62 75 GLU A N 1
ATOM 569 C CA . GLU A 1 75 ? -11.038 -5.609 10.516 1.00 87.62 75 GLU A CA 1
ATOM 570 C C . GLU A 1 75 ? -10.951 -4.807 9.219 1.00 87.62 75 GLU A C 1
ATOM 572 O O . GLU A 1 75 ? -10.831 -5.403 8.150 1.00 87.62 75 GLU A O 1
ATOM 577 N N . ALA A 1 76 ? -11.032 -3.477 9.280 1.00 87.25 76 ALA A N 1
ATOM 578 C CA . ALA A 1 76 ? -10.891 -2.623 8.108 1.00 87.25 76 ALA A CA 1
ATOM 579 C C . ALA A 1 76 ? -9.484 -2.745 7.514 1.00 87.25 76 ALA A C 1
ATOM 581 O O . ALA A 1 76 ? -9.354 -2.993 6.315 1.00 87.25 76 ALA A O 1
ATOM 582 N N . VAL A 1 77 ? -8.447 -2.665 8.353 1.00 84.88 77 VAL A N 1
ATOM 583 C CA . VAL A 1 77 ? -7.051 -2.871 7.939 1.00 84.88 77 VAL A CA 1
ATOM 584 C C . VAL A 1 77 ? -6.856 -4.285 7.396 1.00 84.88 77 VAL A C 1
ATOM 586 O O . VAL A 1 77 ? -6.385 -4.447 6.276 1.00 84.88 77 VAL A O 1
ATOM 589 N N . ALA A 1 78 ? -7.326 -5.310 8.109 1.00 84.44 78 ALA A N 1
ATOM 590 C CA . ALA A 1 78 ? -7.225 -6.694 7.658 1.00 84.44 78 ALA A CA 1
ATOM 591 C C . ALA A 1 78 ? -7.967 -6.934 6.333 1.00 84.44 78 ALA A C 1
ATOM 593 O O . ALA A 1 78 ? -7.512 -7.723 5.511 1.00 84.44 78 ALA A O 1
ATOM 594 N N . LYS A 1 79 ? -9.099 -6.264 6.083 1.00 81.56 79 LYS A N 1
ATOM 595 C CA . LYS A 1 79 ? -9.808 -6.338 4.795 1.00 81.56 79 LYS A CA 1
ATOM 596 C C . LYS A 1 79 ? -9.005 -5.709 3.666 1.00 81.56 79 LYS A C 1
ATOM 598 O O . LYS A 1 79 ? -9.033 -6.267 2.572 1.00 81.56 79 LYS A O 1
ATOM 603 N N . VAL A 1 80 ? -8.311 -4.599 3.915 1.00 81.12 80 VAL A N 1
ATOM 604 C CA . VAL A 1 80 ? -7.388 -3.993 2.943 1.00 81.12 80 VAL A CA 1
ATOM 605 C C . VAL A 1 80 ? -6.226 -4.944 2.675 1.00 81.12 80 VAL A C 1
ATOM 607 O O . VAL A 1 80 ? -6.017 -5.310 1.526 1.00 81.12 80 VAL A O 1
ATOM 610 N N . ASP A 1 81 ? -5.579 -5.468 3.715 1.00 76.56 81 ASP A N 1
ATOM 611 C CA . ASP A 1 81 ? -4.464 -6.411 3.573 1.00 76.56 81 ASP A CA 1
ATOM 612 C C . ASP A 1 81 ? -4.883 -7.696 2.845 1.00 76.56 81 ASP A C 1
ATOM 614 O O . ASP A 1 81 ? -4.163 -8.210 1.991 1.00 76.56 81 ASP A O 1
ATOM 618 N N . VAL A 1 82 ? -6.076 -8.221 3.138 1.00 82.12 82 VAL A N 1
ATOM 619 C CA . VAL A 1 82 ? -6.641 -9.385 2.444 1.00 82.12 82 VAL A CA 1
ATOM 620 C C . VAL A 1 82 ? -7.022 -9.039 1.008 1.00 82.12 82 VAL A C 1
ATOM 622 O O . VAL A 1 82 ? -6.868 -9.891 0.136 1.00 82.12 82 VAL A O 1
ATOM 625 N N . ALA A 1 83 ? -7.531 -7.838 0.732 1.00 72.19 83 ALA A N 1
ATOM 626 C CA . ALA A 1 83 ? -7.828 -7.393 -0.627 1.00 72.19 83 ALA A CA 1
ATOM 627 C C . ALA A 1 83 ? -6.543 -7.233 -1.446 1.00 72.19 83 ALA A C 1
ATOM 629 O O . ALA A 1 83 ? -6.496 -7.726 -2.570 1.00 72.19 83 ALA A O 1
ATOM 630 N N . ASP A 1 84 ? -5.489 -6.666 -0.866 1.00 70.31 84 ASP A N 1
ATOM 631 C CA . ASP A 1 84 ? -4.170 -6.533 -1.480 1.00 70.31 84 ASP A CA 1
ATOM 632 C C . ASP A 1 84 ? -3.519 -7.901 -1.685 1.00 70.31 84 ASP A C 1
ATOM 634 O O . ASP A 1 84 ? -3.039 -8.205 -2.777 1.00 70.31 84 ASP A O 1
ATOM 638 N N . ALA A 1 85 ? -3.589 -8.792 -0.693 1.00 72.94 85 ALA A N 1
ATOM 639 C CA . ALA A 1 85 ? -3.119 -10.168 -0.815 1.00 72.94 85 ALA A CA 1
ATOM 640 C C . ALA A 1 85 ? -3.931 -10.969 -1.846 1.00 72.94 85 ALA A C 1
ATOM 642 O O . ALA A 1 85 ? -3.375 -11.822 -2.535 1.00 72.94 85 ALA A O 1
ATOM 643 N N . LYS A 1 86 ? -5.235 -10.698 -1.992 1.00 75.38 86 LYS A N 1
ATOM 644 C CA . LYS A 1 86 ? -6.087 -11.286 -3.037 1.00 75.38 86 LYS A CA 1
ATOM 645 C C . LYS A 1 86 ? -5.811 -10.697 -4.413 1.00 75.38 86 LYS A C 1
ATOM 647 O O . LYS A 1 86 ? -5.835 -11.441 -5.382 1.00 75.38 86 LYS A O 1
ATOM 652 N N . ALA A 1 87 ? -5.538 -9.403 -4.527 1.00 69.19 87 ALA A N 1
ATOM 653 C CA . ALA A 1 87 ? -5.122 -8.775 -5.777 1.00 69.19 87 ALA A CA 1
ATOM 654 C C . ALA A 1 87 ? -3.752 -9.319 -6.211 1.00 69.19 87 ALA A C 1
ATOM 656 O O . ALA A 1 87 ? -3.554 -9.686 -7.369 1.00 69.19 87 ALA A O 1
ATOM 657 N N . PHE A 1 88 ? -2.841 -9.483 -5.254 1.00 63.78 88 PHE A N 1
ATOM 658 C CA . PHE A 1 88 ? -1.558 -10.147 -5.431 1.00 63.78 88 PHE A CA 1
ATOM 659 C C . PHE A 1 88 ? -1.729 -11.622 -5.817 1.00 63.78 88 PHE A C 1
ATOM 661 O O . PHE A 1 88 ? -1.097 -12.081 -6.766 1.00 63.78 88 PHE A O 1
ATOM 668 N N . SER A 1 89 ? -2.630 -12.367 -5.170 1.00 65.56 89 SER A N 1
ATOM 669 C CA . SER A 1 89 ? -2.874 -13.768 -5.524 1.00 65.56 89 SER A CA 1
ATOM 670 C C . SER A 1 89 ? -3.577 -13.939 -6.871 1.00 65.56 89 SER A C 1
ATOM 672 O O . SER A 1 89 ? -3.213 -14.822 -7.645 1.00 65.56 89 SER A O 1
ATOM 674 N N . ALA A 1 90 ? -4.508 -13.050 -7.213 1.00 62.91 90 ALA A N 1
ATOM 675 C CA . ALA A 1 90 ? -5.127 -12.980 -8.531 1.00 62.91 90 ALA A CA 1
ATOM 676 C C . ALA A 1 90 ? -4.092 -12.663 -9.621 1.00 62.91 90 ALA A C 1
ATOM 678 O O . ALA A 1 90 ? -4.178 -13.227 -10.709 1.00 62.91 90 ALA A O 1
ATOM 679 N N . SER A 1 91 ?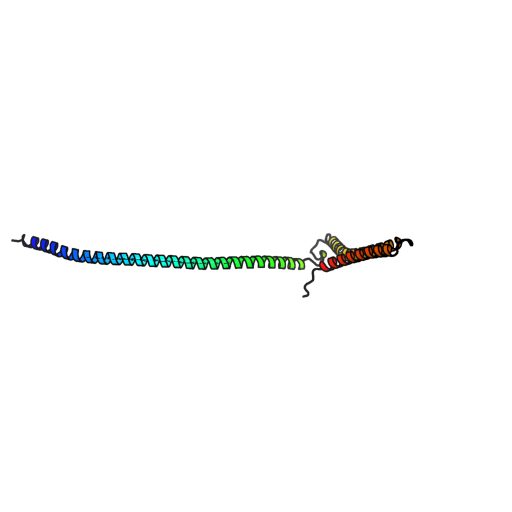 -3.063 -11.864 -9.312 1.00 54.41 91 SER A N 1
ATOM 680 C CA . SER A 1 91 ? -1.936 -11.624 -10.224 1.00 54.41 91 SER A CA 1
ATOM 681 C C . SER A 1 91 ? -1.074 -12.871 -10.480 1.00 54.41 91 SER A C 1
ATOM 683 O O . SER A 1 91 ? -0.433 -12.962 -11.523 1.00 54.41 91 S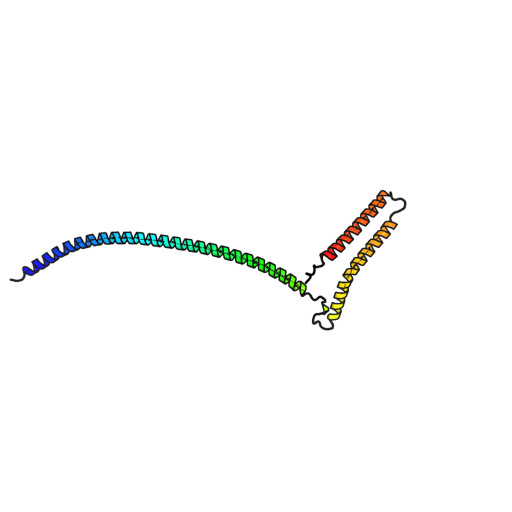ER A O 1
ATOM 685 N N . PHE A 1 92 ? -1.089 -13.874 -9.588 1.00 53.31 92 PHE A N 1
ATOM 686 C CA . PHE A 1 92 ? -0.450 -15.174 -9.849 1.00 53.31 92 PHE A CA 1
ATOM 687 C C . PHE A 1 92 ? -1.284 -16.098 -10.735 1.00 53.31 92 PHE A C 1
ATOM 689 O O . PHE A 1 92 ? -0.720 -16.986 -11.371 1.00 53.31 92 PHE A O 1
ATOM 696 N N . ASN A 1 93 ? -2.603 -15.898 -10.775 1.00 54.78 93 ASN A N 1
ATOM 697 C CA . ASN A 1 93 ? -3.520 -16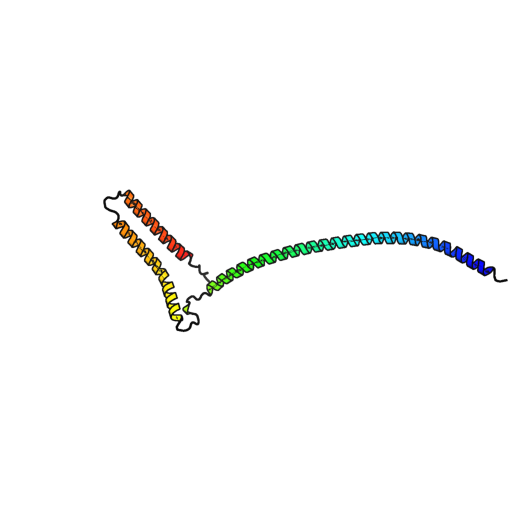.671 -11.612 1.00 54.78 93 ASN A CA 1
ATOM 698 C C . ASN A 1 93 ? -3.685 -16.085 -13.023 1.00 54.78 93 ASN A C 1
ATOM 700 O O . ASN A 1 93 ? -4.456 -16.627 -13.816 1.00 54.78 93 ASN A O 1
ATOM 704 N N . GLU A 1 94 ? -2.965 -15.013 -13.368 1.00 51.56 94 GLU A N 1
ATOM 705 C CA . GLU A 1 94 ? -2.838 -14.600 -14.764 1.00 51.56 94 GLU A CA 1
ATOM 706 C C . GLU A 1 94 ? -2.127 -15.721 -15.544 1.00 51.56 94 GLU A C 1
ATOM 708 O O . GLU A 1 94 ? -1.006 -16.109 -15.193 1.00 51.56 94 GLU A O 1
ATOM 713 N N . PRO A 1 95 ? -2.761 -16.299 -16.580 1.00 50.47 95 PRO A N 1
ATOM 714 C CA . PRO A 1 95 ? -2.190 -17.443 -17.260 1.00 50.47 95 PRO A CA 1
ATOM 715 C C . PRO A 1 95 ? -0.885 -17.023 -17.944 1.00 50.47 95 PRO A C 1
ATOM 717 O O . PRO A 1 95 ? -0.840 -16.073 -18.722 1.00 50.47 95 PRO A O 1
ATOM 720 N N . VAL A 1 96 ? 0.186 -17.777 -17.674 1.00 53.72 96 VAL A N 1
ATOM 721 C CA . VAL A 1 96 ? 1.550 -17.577 -18.212 1.00 53.72 96 VAL A CA 1
ATOM 722 C C . VAL A 1 96 ? 1.573 -17.526 -19.753 1.00 53.72 96 VAL A C 1
ATOM 724 O O . VAL A 1 96 ? 2.532 -17.034 -20.350 1.00 53.72 96 VAL A O 1
ATOM 727 N N . ARG A 1 97 ? 0.502 -18.003 -20.396 1.00 51.97 97 ARG A N 1
ATOM 728 C CA . ARG A 1 97 ? 0.140 -17.778 -21.797 1.00 51.97 97 ARG A CA 1
ATOM 729 C C . ARG A 1 97 ? -1.369 -17.578 -21.891 1.00 51.97 97 ARG A C 1
ATOM 731 O O . ARG A 1 97 ? -2.108 -18.446 -21.425 1.00 51.97 97 ARG A O 1
ATOM 738 N N . TYR A 1 98 ? -1.837 -16.537 -22.579 1.00 50.44 98 TYR A N 1
ATOM 739 C CA . TYR A 1 98 ? -3.273 -16.387 -22.864 1.00 50.44 98 TYR A CA 1
ATOM 740 C C . TYR A 1 98 ? -3.814 -17.572 -23.687 1.00 50.44 98 TYR A C 1
ATOM 742 O O . TYR A 1 98 ? -5.008 -17.846 -23.657 1.00 50.44 98 TYR A O 1
ATOM 750 N N . SER A 1 99 ? -2.936 -18.330 -24.359 1.00 48.50 99 SER A N 1
ATOM 751 C CA . SER A 1 99 ? -3.277 -19.533 -25.132 1.00 48.50 99 SER A CA 1
ATOM 752 C C . SER A 1 99 ? -3.593 -20.801 -24.325 1.00 48.50 99 SER A C 1
ATOM 754 O O . SER A 1 99 ? -3.969 -21.815 -24.915 1.00 48.50 99 SER A O 1
ATOM 756 N N . GLN A 1 100 ? -3.430 -20.777 -22.996 1.00 50.12 100 GLN A N 1
ATOM 757 C CA . GLN A 1 100 ? -3.760 -21.908 -22.113 1.00 50.12 100 GLN A CA 1
ATOM 758 C C . GLN A 1 100 ? -5.205 -21.894 -21.593 1.00 50.12 100 GLN A C 1
ATOM 760 O O . GLN A 1 100 ? -5.599 -22.820 -20.889 1.00 50.12 100 GLN A O 1
ATOM 765 N N . GLY A 1 101 ? -5.999 -20.874 -21.933 1.00 56.00 101 GLY A N 1
ATOM 766 C CA . GLY A 1 101 ? -7.441 -20.891 -21.692 1.00 56.00 101 GLY A CA 1
ATOM 767 C C . GLY A 1 101 ? -8.172 -21.798 -22.683 1.00 56.00 101 GLY A C 1
ATOM 768 O O . GLY A 1 101 ? -7.686 -22.025 -23.794 1.00 56.00 101 GLY A O 1
ATOM 769 N N . ASP A 1 102 ? -9.357 -22.273 -22.292 1.00 52.19 102 ASP A N 1
ATOM 770 C CA . ASP A 1 102 ? -10.279 -23.064 -23.120 1.00 52.19 102 ASP A CA 1
ATOM 771 C C . ASP A 1 102 ? -10.875 -22.177 -24.237 1.00 52.19 102 ASP A C 1
ATOM 773 O O . ASP A 1 102 ? -12.021 -21.732 -24.221 1.00 52.19 102 ASP A O 1
ATOM 777 N N . LEU A 1 103 ? -10.017 -21.792 -25.180 1.00 54.44 103 LEU A N 1
ATOM 778 C CA . LEU A 1 103 ? -10.305 -20.857 -26.255 1.00 54.44 103 LEU A CA 1
ATOM 779 C C . LEU A 1 103 ? -10.633 -21.637 -27.523 1.00 54.44 103 LEU A C 1
ATOM 781 O O . LEU A 1 103 ? -9.876 -22.501 -27.975 1.00 54.44 103 LEU A O 1
ATOM 785 N N . THR A 1 104 ? -11.746 -21.269 -28.158 1.00 58.09 104 THR A N 1
ATOM 786 C CA . THR A 1 104 ? -12.149 -21.786 -29.472 1.00 58.09 104 THR A CA 1
ATOM 787 C C . THR A 1 104 ? -10.964 -21.703 -30.446 1.00 58.09 104 THR A C 1
ATOM 789 O O . THR A 1 104 ? -10.322 -20.657 -30.547 1.0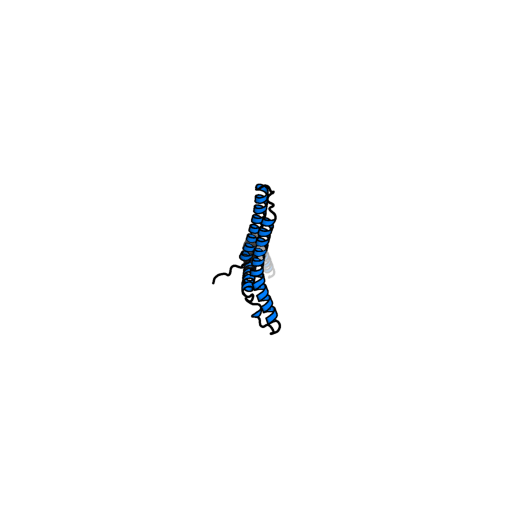0 58.09 104 THR A O 1
ATOM 792 N N . LYS A 1 105 ? -10.673 -22.781 -31.198 1.00 58.34 105 LYS A N 1
ATOM 793 C CA . LYS A 1 105 ? -9.484 -22.933 -32.079 1.00 58.34 105 LYS A CA 1
ATOM 794 C C . LYS A 1 105 ? -9.147 -21.710 -32.957 1.00 58.34 105 LYS A C 1
ATOM 796 O O . LYS A 1 105 ? -7.983 -21.495 -33.277 1.00 58.34 105 LYS A O 1
ATOM 801 N N . LYS A 1 106 ? -10.141 -20.893 -33.329 1.00 58.03 106 LYS A N 1
ATOM 802 C CA . LYS A 1 106 ? -9.974 -19.665 -34.131 1.00 58.03 106 LYS A CA 1
ATOM 803 C C . LYS A 1 106 ? -9.496 -18.427 -33.352 1.00 58.03 106 LYS A C 1
ATOM 805 O O . LYS A 1 106 ? -8.989 -17.509 -33.981 1.00 58.03 106 LYS A O 1
ATOM 810 N N . GLN A 1 107 ? -9.630 -18.378 -32.027 1.00 58.94 107 GLN A N 1
ATOM 811 C CA . GLN A 1 107 ? -9.120 -17.286 -31.179 1.00 58.94 107 GLN A CA 1
ATOM 812 C C . GLN A 1 107 ? -7.733 -17.601 -30.608 1.00 58.94 107 GLN A C 1
ATOM 814 O O . GLN A 1 107 ? -6.957 -16.693 -30.318 1.00 58.94 107 GLN A O 1
ATOM 819 N N . ASN A 1 108 ? -7.392 -18.889 -30.514 1.00 63.12 108 ASN A N 1
ATOM 820 C CA . ASN A 1 108 ? -6.148 -19.329 -29.897 1.00 63.12 108 ASN A CA 1
ATOM 821 C C . ASN A 1 108 ? -4.901 -18.909 -30.707 1.00 63.12 108 ASN A C 1
ATOM 823 O O . ASN A 1 108 ? -3.901 -18.492 -30.132 1.00 63.12 108 ASN A O 1
ATOM 827 N N . TRP A 1 109 ? -4.969 -18.908 -32.047 1.00 71.38 109 TRP A N 1
ATOM 828 C CA . TRP A 1 109 ? -3.848 -18.442 -32.882 1.00 71.38 109 TRP A CA 1
ATOM 829 C C . TRP A 1 109 ? -3.571 -16.939 -32.715 1.00 71.38 109 TRP A C 1
ATOM 831 O O . TRP A 1 109 ? -2.413 -16.535 -32.668 1.00 71.38 109 TRP A O 1
ATOM 841 N N . LEU A 1 110 ? -4.620 -16.119 -32.563 1.00 70.50 110 LEU A N 1
ATOM 842 C CA . LEU A 1 110 ? -4.488 -14.673 -32.376 1.00 70.50 110 LEU A CA 1
ATOM 843 C C . LEU A 1 110 ? -3.850 -14.353 -31.017 1.00 70.50 110 LEU A C 1
ATOM 845 O O . LEU A 1 110 ? -2.982 -13.487 -30.931 1.00 70.50 110 LEU A O 1
ATOM 849 N N . MET A 1 111 ? -4.219 -15.108 -29.978 1.00 64.69 111 MET A N 1
ATOM 850 C CA . MET A 1 111 ? -3.607 -15.001 -28.651 1.00 64.69 111 MET A CA 1
ATOM 851 C C . MET A 1 111 ? -2.143 -15.463 -28.647 1.00 64.69 111 MET A C 1
ATOM 853 O O . MET A 1 111 ? -1.302 -14.803 -28.047 1.00 64.69 111 MET A O 1
ATOM 857 N N . VAL A 1 112 ? -1.796 -16.530 -29.379 1.00 67.38 112 VAL A N 1
ATOM 858 C CA . VAL A 1 112 ? -0.396 -16.975 -29.540 1.00 67.38 112 VAL A CA 1
ATOM 859 C C . VAL A 1 112 ? 0.448 -15.935 -30.282 1.00 67.38 112 VAL A C 1
ATOM 861 O O . VAL A 1 112 ? 1.595 -15.690 -29.905 1.00 67.38 112 VAL A O 1
ATOM 864 N N . VAL A 1 113 ? -0.103 -15.292 -31.314 1.00 73.50 113 VAL A N 1
ATOM 865 C CA . VAL A 1 113 ? 0.573 -14.197 -32.025 1.00 73.50 113 VAL A CA 1
ATOM 866 C C . VAL A 1 113 ? 0.755 -12.989 -31.108 1.00 73.50 113 VAL A C 1
ATOM 868 O O . VAL A 1 113 ? 1.851 -12.437 -31.064 1.00 73.50 113 VAL A O 1
ATOM 871 N N . LEU A 1 114 ? -0.257 -12.615 -30.323 1.00 69.12 114 LEU A N 1
ATOM 872 C CA . LEU A 1 114 ? -0.149 -11.547 -29.324 1.00 69.12 114 LEU A CA 1
ATOM 873 C C . LEU A 1 114 ? 0.910 -11.851 -28.258 1.00 69.12 114 LEU A C 1
ATOM 875 O O . LEU A 1 114 ? 1.716 -10.975 -27.954 1.00 69.12 114 LEU A O 1
ATOM 879 N N . ASP A 1 115 ? 0.976 -13.081 -27.748 1.00 65.19 115 ASP A N 1
ATOM 880 C CA . ASP A 1 115 ? 2.011 -13.509 -26.798 1.00 65.19 115 ASP A CA 1
ATOM 881 C C . ASP A 1 115 ? 3.410 -13.484 -27.430 1.00 65.19 115 ASP A C 1
ATOM 883 O O . ASP A 1 115 ? 4.384 -13.084 -26.791 1.00 65.19 115 ASP A O 1
ATOM 887 N N . THR A 1 116 ? 3.514 -13.842 -28.710 1.00 66.69 116 THR A N 1
ATOM 888 C CA . THR A 1 116 ? 4.771 -13.809 -29.470 1.00 66.69 116 THR A CA 1
ATOM 889 C C . THR A 1 116 ? 5.228 -12.372 -29.713 1.00 66.69 116 THR A C 1
ATOM 891 O O . THR A 1 116 ? 6.377 -12.042 -29.433 1.00 66.69 116 THR A O 1
ATOM 894 N N . ILE A 1 117 ? 4.325 -11.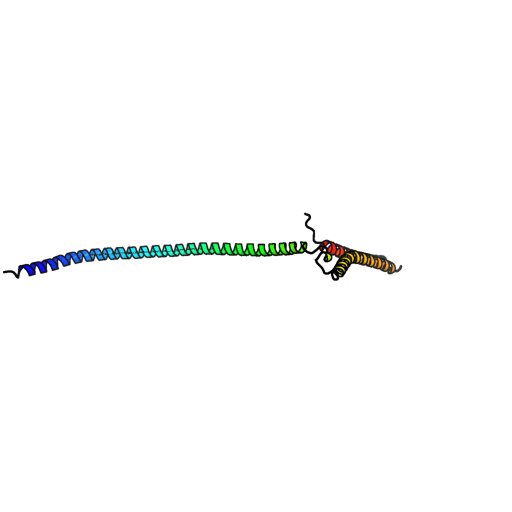484 -30.142 1.00 70.12 117 ILE A N 1
ATOM 895 C CA . ILE A 1 117 ? 4.593 -10.050 -30.307 1.00 70.12 117 ILE A CA 1
ATOM 896 C C . ILE A 1 117 ? 4.962 -9.436 -28.958 1.00 70.12 117 ILE A C 1
ATOM 898 O O . ILE A 1 117 ? 5.973 -8.753 -28.860 1.00 70.12 117 ILE A O 1
ATOM 902 N N . ARG A 1 118 ? 4.226 -9.726 -27.883 1.00 66.50 118 ARG A N 1
ATOM 903 C CA . ARG A 1 118 ? 4.548 -9.248 -26.531 1.00 66.50 118 ARG A CA 1
ATOM 904 C C . ARG A 1 118 ? 5.904 -9.770 -26.050 1.00 66.50 118 ARG A C 1
ATOM 906 O O . ARG A 1 118 ? 6.631 -9.040 -25.379 1.00 66.50 118 ARG A O 1
ATOM 913 N N . GLY A 1 119 ? 6.268 -10.996 -26.418 1.00 64.00 119 GLY A N 1
ATOM 914 C CA . GLY A 1 119 ? 7.580 -11.589 -26.163 1.00 64.00 119 GLY A CA 1
ATOM 915 C C . GLY A 1 119 ? 8.721 -10.971 -26.981 1.00 64.00 119 GLY A C 1
ATOM 916 O O . GLY A 1 119 ? 9.845 -10.943 -26.490 1.00 64.00 119 GLY A O 1
ATOM 917 N N . LEU A 1 120 ? 8.440 -10.439 -28.177 1.00 66.25 120 LEU A N 1
ATOM 918 C CA . LEU A 1 120 ? 9.418 -9.885 -29.131 1.00 66.25 120 LEU A CA 1
ATOM 919 C C . LEU A 1 120 ? 9.559 -8.361 -29.094 1.00 66.25 120 LEU A C 1
ATOM 921 O O . LEU A 1 120 ? 10.668 -7.860 -29.253 1.00 66.25 120 LEU A O 1
ATOM 925 N N . VAL A 1 121 ? 8.485 -7.615 -28.821 1.00 67.06 121 VAL A N 1
ATOM 926 C CA . VAL A 1 121 ? 8.515 -6.158 -28.566 1.00 67.06 121 VAL A CA 1
ATOM 927 C C . VAL A 1 121 ? 9.535 -5.846 -27.478 1.00 67.06 121 VAL A C 1
ATOM 929 O O . VAL A 1 121 ? 10.266 -4.862 -27.535 1.00 67.06 121 VAL A O 1
ATOM 932 N N . ARG A 1 122 ? 9.614 -6.765 -26.519 1.00 66.12 122 ARG A N 1
ATOM 933 C CA . ARG A 1 122 ? 10.502 -6.747 -25.381 1.00 66.12 122 ARG A CA 1
ATOM 934 C C . ARG A 1 122 ? 12.005 -6.633 -25.754 1.00 66.12 122 ARG A C 1
ATOM 936 O O . ARG A 1 122 ? 12.593 -5.595 -25.469 1.00 66.12 122 ARG A O 1
ATOM 943 N N . PRO A 1 123 ? 12.641 -7.630 -26.390 1.00 66.81 123 PRO A N 1
ATOM 944 C CA . PRO A 1 123 ? 14.014 -7.518 -26.892 1.00 66.81 123 PRO A CA 1
ATOM 945 C C . PRO A 1 123 ? 14.143 -6.576 -28.101 1.00 66.81 123 PRO A C 1
ATOM 947 O O . PRO A 1 123 ? 15.195 -5.967 -28.288 1.00 66.81 123 PRO A O 1
ATOM 950 N N . GLY A 1 124 ? 13.085 -6.420 -28.903 1.00 71.31 124 GLY A N 1
ATOM 951 C CA . GLY A 1 124 ? 13.082 -5.577 -30.099 1.00 71.31 124 GLY A CA 1
ATOM 952 C C . GLY A 1 124 ? 13.290 -4.095 -29.794 1.00 71.31 124 GLY A C 1
ATOM 953 O O . GLY A 1 124 ? 14.084 -3.447 -30.468 1.00 71.31 124 GLY A O 1
ATOM 954 N N . LEU A 1 125 ? 12.655 -3.565 -28.743 1.00 66.44 125 LEU A N 1
ATOM 955 C CA . LEU A 1 125 ? 12.850 -2.173 -28.321 1.00 66.44 125 LEU A CA 1
ATOM 956 C C . LEU A 1 125 ? 14.257 -1.917 -27.773 1.00 66.44 125 LEU A C 1
ATOM 958 O O . LEU A 1 125 ? 14.825 -0.861 -28.038 1.00 66.44 125 LEU A O 1
ATOM 962 N N . THR A 1 126 ? 14.850 -2.876 -27.057 1.00 67.50 126 THR A N 1
ATOM 963 C CA . THR A 1 126 ? 16.243 -2.764 -26.597 1.00 67.50 126 THR A CA 1
ATOM 964 C C . THR A 1 126 ? 17.210 -2.754 -27.776 1.00 67.50 126 THR A C 1
ATOM 966 O O . THR A 1 126 ? 18.104 -1.915 -27.834 1.00 67.50 126 THR A O 1
ATOM 969 N N . LEU A 1 127 ? 17.002 -3.642 -28.751 1.00 76.25 127 LEU A N 1
ATOM 970 C CA . LEU A 1 127 ? 17.836 -3.722 -29.949 1.00 76.25 127 LEU A CA 1
ATOM 971 C C . LEU A 1 127 ? 17.679 -2.468 -30.824 1.00 76.25 127 LEU A C 1
ATOM 973 O O . LEU A 1 127 ? 18.666 -1.956 -31.345 1.00 76.25 127 LEU A O 1
ATOM 977 N N . TYR A 1 128 ? 16.464 -1.919 -30.903 1.00 78.06 128 TYR A N 1
ATOM 978 C CA . TYR A 1 128 ? 16.178 -0.638 -31.550 1.00 78.06 128 TYR A CA 1
ATOM 979 C C . TYR A 1 128 ? 16.863 0.538 -30.847 1.00 78.06 128 TYR A C 1
ATOM 981 O O . TYR A 1 128 ? 17.474 1.368 -31.518 1.00 78.06 128 TYR A O 1
ATOM 989 N N . LEU A 1 129 ? 16.827 0.591 -29.511 1.00 72.00 129 LEU A N 1
ATOM 990 C CA . LEU A 1 129 ? 17.529 1.620 -28.744 1.00 72.00 129 LEU A CA 1
ATOM 991 C C . LEU A 1 129 ? 19.039 1.542 -29.001 1.00 72.00 129 LEU A C 1
ATOM 993 O O . LEU A 1 129 ? 19.637 2.550 -29.356 1.00 72.00 129 LEU A O 1
ATOM 997 N N . CYS A 1 130 ? 19.642 0.352 -28.910 1.00 73.44 130 CYS A N 1
ATOM 998 C CA . CYS A 1 130 ? 21.059 0.138 -29.220 1.00 73.44 130 CYS A CA 1
ATOM 999 C C . CYS A 1 130 ? 21.413 0.526 -30.664 1.00 73.44 130 CYS A C 1
ATOM 1001 O O . CYS A 1 130 ? 22.473 1.099 -30.914 1.00 73.44 130 CYS A O 1
ATOM 1003 N N . ALA A 1 131 ? 20.534 0.238 -31.624 1.00 79.62 131 ALA A N 1
ATOM 1004 C CA . ALA A 1 131 ? 20.733 0.631 -33.012 1.00 79.62 131 ALA A CA 1
ATOM 1005 C C . ALA A 1 131 ? 20.687 2.158 -33.177 1.00 79.62 131 ALA A C 1
ATOM 1007 O O . ALA A 1 131 ? 21.583 2.730 -33.796 1.00 79.62 131 ALA A O 1
ATOM 1008 N N . ILE A 1 132 ? 19.701 2.837 -3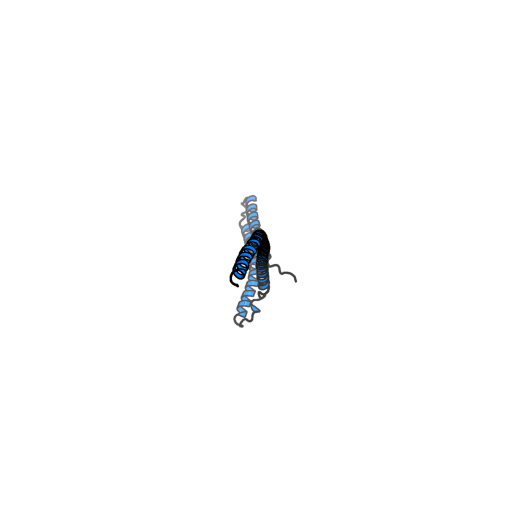2.583 1.00 75.56 132 ILE A N 1
ATOM 1009 C CA . ILE A 1 132 ? 19.585 4.301 -32.645 1.00 75.56 132 ILE A CA 1
ATOM 1010 C C . ILE A 1 132 ? 20.765 4.992 -31.975 1.00 75.56 132 ILE A C 1
ATOM 1012 O O . ILE A 1 132 ? 21.294 5.951 -32.531 1.00 75.56 132 ILE A O 1
ATOM 1016 N N . THR A 1 133 ? 21.213 4.512 -30.817 1.00 68.56 133 THR A N 1
ATOM 1017 C CA . THR A 1 133 ? 22.358 5.104 -30.116 1.00 68.56 133 THR A CA 1
ATOM 1018 C C . THR A 1 133 ? 23.645 4.918 -30.918 1.00 68.56 133 THR A C 1
ATOM 1020 O O . THR A 1 133 ? 24.431 5.856 -31.039 1.00 68.56 133 THR A O 1
ATOM 1023 N N . THR A 1 134 ? 23.814 3.763 -31.568 1.00 77.81 134 THR A N 1
ATOM 1024 C CA . THR A 1 134 ? 24.938 3.500 -32.481 1.00 77.81 134 THR A CA 1
ATOM 1025 C C . THR A 1 134 ? 24.897 4.420 -33.705 1.00 77.81 134 THR A C 1
ATOM 1027 O O . THR A 1 134 ? 25.913 5.002 -34.082 1.00 77.81 134 THR A O 1
ATOM 1030 N N . VAL A 1 135 ? 23.724 4.620 -34.311 1.00 80.19 135 VAL A N 1
ATOM 1031 C CA . VAL A 1 135 ? 23.557 5.533 -35.453 1.00 80.19 135 VAL A CA 1
ATOM 1032 C C . VAL A 1 135 ? 23.806 6.986 -35.045 1.00 80.19 135 VAL A C 1
ATOM 1034 O O . VAL A 1 135 ? 24.489 7.706 -35.774 1.00 80.19 135 VAL A O 1
ATOM 1037 N N . LEU A 1 136 ? 23.307 7.418 -33.884 1.00 71.31 136 LEU A N 1
ATOM 1038 C CA . LEU A 1 136 ? 23.557 8.755 -33.339 1.00 71.31 136 LEU A CA 1
ATOM 1039 C C . LEU A 1 136 ? 25.046 8.988 -33.089 1.00 71.31 136 LEU A C 1
ATOM 1041 O O . LEU A 1 136 ? 25.552 10.044 -33.452 1.00 71.31 136 LEU A O 1
ATOM 1045 N N . TYR A 1 137 ? 25.762 8.000 -32.552 1.00 73.62 137 TYR A N 1
ATOM 1046 C CA . TYR A 1 137 ? 27.211 8.075 -32.364 1.00 73.62 137 TYR A CA 1
ATOM 1047 C C . TYR A 1 137 ? 27.961 8.249 -33.693 1.00 73.62 137 TYR A C 1
ATOM 1049 O O . TYR A 1 137 ? 28.803 9.138 -33.826 1.00 73.62 137 TYR A O 1
ATOM 1057 N N . LEU A 1 138 ? 27.631 7.445 -34.708 1.00 78.00 138 LEU A N 1
ATOM 1058 C CA . LEU A 1 138 ? 28.267 7.541 -36.027 1.00 78.00 138 LEU A CA 1
ATOM 1059 C C . LEU A 1 138 ? 27.961 8.881 -36.716 1.00 78.00 138 LEU A C 1
ATOM 1061 O O . LEU A 1 138 ? 28.850 9.488 -37.312 1.00 78.00 138 LEU A O 1
ATOM 1065 N N . ARG A 1 139 ? 26.723 9.376 -36.590 1.00 72.88 139 ARG A N 1
ATOM 1066 C CA . ARG A 1 139 ? 26.300 10.692 -37.097 1.00 72.88 139 ARG A CA 1
ATOM 1067 C C . ARG A 1 139 ? 27.015 11.830 -36.375 1.00 72.88 139 ARG A C 1
ATOM 1069 O O . ARG A 1 139 ? 27.520 12.730 -37.038 1.00 72.88 139 ARG A O 1
ATOM 1076 N N . ALA A 1 140 ? 27.112 11.768 -35.049 1.00 66.19 140 ALA A N 1
ATOM 1077 C CA . ALA A 1 140 ? 27.853 12.738 -34.248 1.00 66.19 140 ALA A CA 1
ATOM 1078 C C . ALA A 1 140 ? 29.319 12.798 -34.686 1.00 66.19 140 ALA A C 1
ATOM 1080 O O . ALA A 1 140 ? 29.841 13.877 -34.936 1.00 66.19 140 ALA A O 1
ATOM 1081 N N . ARG A 1 141 ? 29.949 11.637 -34.900 1.00 68.25 141 ARG A N 1
ATOM 1082 C CA . ARG A 1 141 ? 31.322 11.550 -35.408 1.00 68.25 141 ARG A CA 1
ATOM 1083 C C . ARG A 1 141 ? 31.489 12.143 -36.808 1.00 68.25 141 ARG A C 1
ATOM 1085 O O . ARG A 1 141 ? 32.532 12.718 -37.089 1.00 68.25 141 ARG A O 1
ATOM 1092 N N . SER A 1 142 ? 30.479 12.030 -37.672 1.00 68.88 142 SER A N 1
ATOM 1093 C CA . SER A 1 142 ? 30.497 12.648 -39.008 1.00 68.88 142 SER A CA 1
ATOM 1094 C C . SER A 1 142 ? 30.237 14.162 -39.009 1.00 68.88 142 SER A C 1
ATOM 1096 O O . SER A 1 142 ? 30.556 14.829 -39.986 1.00 68.88 142 SER A O 1
ATOM 1098 N N . LEU A 1 143 ? 29.658 14.697 -37.929 1.00 63.53 143 LEU A N 1
ATOM 1099 C CA . LEU A 1 143 ? 29.314 16.113 -37.750 1.00 63.53 143 LEU A CA 1
ATOM 1100 C C . LEU A 1 143 ? 30.387 16.904 -36.992 1.00 63.53 143 LEU A C 1
ATOM 1102 O O . LEU A 1 143 ? 30.159 18.070 -36.690 1.00 63.53 143 LEU A O 1
ATOM 1106 N N . VAL A 1 144 ? 31.535 16.296 -36.684 1.00 63.41 144 VAL A N 1
ATOM 1107 C CA . VAL A 1 144 ? 32.725 17.009 -36.210 1.00 63.41 144 VAL A CA 1
ATOM 1108 C C . VAL A 1 144 ? 33.562 17.378 -37.442 1.00 63.41 144 VAL A C 1
ATOM 1110 O O . VAL A 1 144 ? 34.357 16.550 -37.890 1.00 63.41 144 VAL A O 1
ATOM 1113 N N . PRO A 1 145 ? 33.390 18.570 -38.053 1.00 61.03 145 PRO A N 1
ATOM 1114 C CA . PRO A 1 145 ? 34.357 19.052 -39.020 1.00 61.03 145 PRO A CA 1
ATOM 1115 C C . PRO A 1 145 ? 35.705 19.252 -38.332 1.00 61.03 145 PRO A C 1
ATOM 1117 O O . PRO A 1 145 ? 35.780 19.611 -37.157 1.00 61.03 145 PRO A O 1
ATOM 1120 N N . SER A 1 146 ? 36.773 19.076 -39.101 1.00 58.62 146 SER A N 1
ATOM 1121 C CA . SER A 1 146 ? 38.174 19.288 -38.721 1.00 58.62 146 SER A CA 1
ATOM 1122 C C . SER A 1 146 ? 38.493 20.707 -38.206 1.00 58.62 146 SER A C 1
ATOM 1124 O O . SER A 1 146 ? 39.635 20.968 -37.847 1.00 58.62 146 SER A O 1
ATOM 1126 N N . GLU A 1 147 ? 37.507 21.611 -38.179 1.00 59.06 147 GLU A N 1
ATOM 1127 C CA . GLU A 1 147 ? 37.623 23.028 -37.810 1.00 59.06 147 GLU A CA 1
ATOM 1128 C C . GLU A 1 147 ? 36.857 23.408 -36.528 1.00 59.06 147 GLU A C 1
ATOM 1130 O O . GLU A 1 147 ? 36.889 24.565 -36.110 1.00 59.06 147 GLU A O 1
ATOM 1135 N N . VAL A 1 148 ? 36.171 22.466 -35.870 1.00 62.50 148 VAL A N 1
ATOM 1136 C CA . VAL A 1 148 ? 35.556 22.738 -34.560 1.00 62.50 148 VAL A CA 1
ATOM 1137 C C . VAL A 1 148 ? 36.649 22.750 -33.498 1.00 62.50 148 VAL A C 1
ATOM 1139 O O . VAL A 1 148 ? 37.461 21.827 -33.432 1.00 62.50 148 VAL A O 1
ATOM 1142 N N . SER A 1 149 ? 36.649 23.780 -32.644 1.00 67.94 149 SER A N 1
ATOM 1143 C CA . SER A 1 149 ? 37.470 23.806 -31.430 1.00 67.94 149 SER A CA 1
ATOM 1144 C C . SER A 1 149 ? 37.331 22.472 -30.692 1.00 67.94 149 SER A C 1
ATOM 1146 O O . SER A 1 149 ? 36.213 22.001 -30.463 1.00 67.94 149 SER A O 1
ATOM 1148 N N . VAL A 1 150 ? 38.463 21.863 -30.329 1.00 68.38 150 VAL A N 1
ATOM 1149 C CA . VAL A 1 150 ? 38.510 20.559 -29.648 1.00 68.38 150 VAL A CA 1
ATOM 1150 C C . VAL A 1 150 ? 37.575 20.545 -28.433 1.00 68.38 150 VAL A C 1
ATOM 1152 O O . VAL A 1 150 ? 36.873 19.561 -28.213 1.00 68.38 150 VAL A O 1
ATOM 1155 N N . ASP A 1 151 ? 37.459 21.671 -27.727 1.00 68.69 151 ASP A N 1
ATOM 1156 C CA . ASP A 1 151 ? 36.582 21.818 -26.563 1.00 68.69 151 ASP A CA 1
ATOM 1157 C C . ASP A 1 151 ? 35.086 21.743 -26.915 1.00 68.69 151 ASP A C 1
ATOM 1159 O O . ASP A 1 151 ? 34.303 21.127 -26.189 1.00 68.69 151 ASP A O 1
ATOM 1163 N N . GLN A 1 152 ? 34.664 22.305 -28.053 1.00 69.62 152 GLN A N 1
ATOM 1164 C CA . GLN A 1 152 ? 33.272 22.218 -28.515 1.00 69.62 152 GLN A CA 1
ATOM 1165 C C . GLN A 1 152 ? 32.922 20.815 -29.016 1.00 69.62 152 GLN A C 1
ATOM 1167 O O . GLN A 1 152 ? 31.833 20.313 -28.729 1.00 69.62 152 GLN A O 1
ATOM 1172 N N . ALA A 1 153 ? 33.848 20.158 -29.720 1.00 66.75 153 ALA A N 1
ATOM 1173 C CA . ALA A 1 153 ? 33.665 18.780 -30.163 1.00 66.75 153 ALA A CA 1
ATOM 1174 C C . ALA A 1 153 ? 33.541 17.823 -28.965 1.00 66.75 153 ALA A C 1
ATOM 1176 O O . ALA A 1 153 ? 32.649 16.973 -28.942 1.00 66.75 153 ALA A O 1
ATOM 1177 N N . LEU A 1 154 ? 34.379 18.002 -27.938 1.00 69.69 154 LEU A N 1
ATOM 1178 C CA . LEU A 1 154 ? 34.300 17.232 -26.697 1.00 69.69 154 LEU A CA 1
ATOM 1179 C C . LEU A 1 154 ? 32.990 17.496 -25.942 1.00 69.69 154 LEU A C 1
ATOM 1181 O O . LEU A 1 154 ? 32.357 16.540 -25.502 1.00 69.69 154 LEU A O 1
ATOM 1185 N N . GLY A 1 155 ? 32.521 18.747 -25.869 1.00 74.00 155 GLY A N 1
ATOM 1186 C CA . GLY A 1 155 ? 31.244 19.084 -25.224 1.00 74.00 155 GLY A CA 1
ATOM 1187 C C . GLY A 1 155 ? 30.013 18.475 -25.911 1.00 74.00 155 GLY A C 1
ATOM 1188 O O . GLY A 1 155 ? 29.076 18.025 -25.242 1.00 74.00 155 GLY A O 1
ATOM 1189 N N . MET A 1 156 ? 30.009 18.399 -27.247 1.00 71.25 156 MET A N 1
ATOM 1190 C CA . MET A 1 156 ? 28.933 17.742 -28.004 1.00 71.25 156 MET A CA 1
ATOM 1191 C C . MET A 1 156 ? 28.956 16.223 -27.818 1.00 71.25 156 MET A C 1
ATOM 1193 O O . MET A 1 156 ? 27.907 15.613 -27.606 1.00 71.25 156 MET A O 1
ATOM 1197 N N . VAL A 1 157 ? 30.144 15.612 -27.856 1.00 72.56 157 VAL A N 1
ATOM 1198 C CA . VAL A 1 157 ? 30.310 14.176 -27.599 1.00 72.56 157 VAL A CA 1
ATOM 1199 C C . VAL A 1 157 ? 29.874 13.829 -26.179 1.00 72.56 157 VAL A C 1
ATOM 1201 O O . VAL A 1 157 ? 29.151 12.849 -26.002 1.00 72.56 157 VAL A O 1
ATOM 1204 N N . ASP A 1 158 ? 30.236 14.640 -25.187 1.00 75.69 158 ASP A N 1
ATOM 1205 C CA . ASP A 1 158 ? 29.844 14.428 -23.793 1.00 75.69 158 ASP A CA 1
ATOM 1206 C C . ASP A 1 158 ? 28.322 14.540 -23.609 1.00 75.69 158 ASP A C 1
ATOM 1208 O O . ASP A 1 158 ? 27.686 13.643 -23.058 1.00 75.69 158 ASP A O 1
ATOM 1212 N N . SER A 1 159 ? 27.688 15.562 -24.191 1.00 73.62 159 SER A N 1
ATOM 1213 C CA . SER A 1 159 ? 26.227 15.739 -24.132 1.00 73.62 159 SER A CA 1
ATOM 1214 C C . SER A 1 159 ? 25.460 14.570 -24.765 1.00 73.62 159 SER A C 1
ATOM 1216 O O . SER A 1 159 ? 24.472 14.079 -24.206 1.00 73.62 159 SER A O 1
ATOM 1218 N N . ILE A 1 160 ? 25.921 14.083 -25.921 1.00 74.88 160 ILE A N 1
ATOM 1219 C CA . ILE A 1 160 ? 25.318 12.938 -26.618 1.00 74.88 160 ILE A CA 1
ATOM 1220 C C . ILE A 1 160 ? 25.534 11.655 -25.814 1.00 74.88 160 ILE A C 1
ATOM 1222 O O . ILE A 1 160 ? 24.597 10.879 -25.632 1.00 74.88 160 ILE A O 1
ATOM 1226 N N . THR A 1 161 ? 26.738 11.455 -25.280 1.00 75.69 161 THR A N 1
ATOM 1227 C CA . THR A 1 161 ? 27.077 10.280 -24.471 1.00 75.69 161 THR A CA 1
ATOM 1228 C C . THR A 1 161 ? 26.239 10.233 -23.196 1.00 75.69 161 THR A C 1
ATOM 1230 O O . THR A 1 161 ? 25.618 9.209 -22.914 1.00 75.69 161 THR A O 1
ATOM 1233 N N . ASN A 1 162 ? 26.117 11.352 -22.479 1.00 72.56 162 ASN A N 1
ATOM 1234 C CA . ASN A 1 162 ? 25.295 11.457 -21.274 1.00 72.56 162 ASN A CA 1
ATOM 1235 C C . ASN A 1 162 ? 23.808 11.214 -21.567 1.00 72.56 162 ASN A C 1
ATOM 1237 O O . ASN A 1 162 ? 23.145 10.486 -20.829 1.00 72.56 162 ASN A O 1
ATOM 1241 N N . THR A 1 163 ? 23.290 11.731 -22.685 1.00 73.56 163 THR A N 1
ATOM 1242 C CA . THR A 1 163 ? 21.897 11.494 -23.104 1.00 73.56 163 THR A CA 1
ATOM 1243 C C . THR A 1 163 ? 21.646 10.017 -23.425 1.00 73.56 163 THR A C 1
ATOM 1245 O O . THR A 1 163 ? 20.635 9.447 -23.010 1.00 73.56 163 THR A O 1
ATOM 1248 N N . ILE A 1 164 ? 22.582 9.365 -24.120 1.00 73.38 164 ILE A N 1
ATOM 1249 C CA . ILE A 1 164 ? 22.506 7.935 -24.447 1.00 73.38 164 ILE A CA 1
ATOM 1250 C C . ILE A 1 164 ? 22.560 7.081 -23.177 1.00 73.38 164 ILE A C 1
ATOM 1252 O O . ILE A 1 164 ? 21.747 6.166 -23.020 1.00 73.38 164 ILE A O 1
ATOM 1256 N N . LEU A 1 165 ? 23.483 7.375 -22.259 1.00 72.56 165 LEU A N 1
ATOM 1257 C CA . LEU A 1 165 ? 23.610 6.661 -20.988 1.00 72.56 165 LEU A CA 1
ATOM 1258 C C . LEU A 1 165 ? 22.364 6.839 -20.119 1.00 72.56 165 LEU A C 1
ATOM 1260 O O . LEU A 1 165 ? 21.880 5.862 -19.547 1.00 72.56 165 LEU A O 1
ATOM 1264 N N . TYR A 1 166 ? 21.799 8.045 -20.074 1.00 71.00 166 TYR A N 1
ATOM 1265 C CA . TYR A 1 166 ? 20.563 8.329 -19.351 1.00 71.00 166 TYR A CA 1
ATOM 1266 C C . TYR A 1 166 ? 19.369 7.546 -19.912 1.00 71.00 166 TYR A C 1
ATOM 1268 O O . TYR A 1 166 ? 18.675 6.860 -19.157 1.00 71.00 166 TYR A O 1
ATOM 1276 N N . LEU A 1 167 ? 19.150 7.586 -21.231 1.00 68.25 167 LEU A N 1
ATOM 1277 C CA . LEU A 1 167 ? 18.062 6.850 -21.884 1.00 68.25 167 LEU A CA 1
ATOM 1278 C C . LEU A 1 167 ? 18.224 5.339 -21.704 1.00 68.25 167 LEU A C 1
ATOM 1280 O O . LEU A 1 167 ? 17.267 4.651 -21.359 1.00 68.25 167 LEU A O 1
ATOM 1284 N N . THR A 1 168 ? 19.447 4.828 -21.859 1.00 69.75 168 THR A N 1
ATOM 1285 C CA . THR A 1 168 ? 19.751 3.404 -21.667 1.00 69.75 168 THR A CA 1
ATOM 1286 C C . THR A 1 168 ? 19.484 2.979 -20.228 1.00 69.75 168 THR A C 1
ATOM 1288 O O . THR A 1 168 ? 18.774 2.003 -19.999 1.00 69.75 168 THR A O 1
ATOM 1291 N N . THR A 1 169 ? 19.985 3.733 -19.249 1.00 66.75 169 THR A N 1
ATOM 1292 C CA . THR A 1 169 ? 19.795 3.436 -17.823 1.00 66.75 169 THR A CA 1
ATOM 1293 C C . THR A 1 169 ? 18.322 3.503 -17.438 1.00 66.75 169 THR A C 1
ATOM 1295 O O . THR A 1 169 ? 17.830 2.606 -16.763 1.00 66.75 169 THR A O 1
ATOM 1298 N N . THR A 1 170 ? 17.585 4.500 -17.926 1.00 66.75 170 THR A N 1
ATOM 1299 C CA . THR A 1 170 ? 16.144 4.646 -17.675 1.00 66.75 170 THR A CA 1
ATOM 1300 C C . THR A 1 170 ? 15.351 3.495 -18.288 1.00 66.75 170 THR A C 1
ATOM 1302 O O . THR A 1 170 ? 14.510 2.907 -17.612 1.00 66.75 170 THR A O 1
ATOM 1305 N N . CYS A 1 171 ? 15.648 3.101 -19.529 1.00 65.94 171 CYS A N 1
ATOM 1306 C CA . CYS A 1 171 ? 15.017 1.945 -20.161 1.00 65.94 171 CYS A CA 1
ATOM 1307 C C . CYS A 1 171 ? 15.333 0.641 -19.418 1.00 65.94 171 CYS A C 1
ATOM 1309 O O . CYS A 1 171 ? 14.427 -0.151 -19.183 1.00 65.94 171 CYS A O 1
ATOM 1311 N N . VAL A 1 172 ? 16.586 0.423 -19.007 1.00 66.75 172 VAL A N 1
ATOM 1312 C CA . VAL A 1 172 ? 17.015 -0.768 -18.255 1.00 66.75 172 VAL A CA 1
ATOM 1313 C C . VAL A 1 172 ? 16.374 -0.803 -16.863 1.00 66.75 172 VAL A C 1
ATOM 1315 O O . VAL A 1 172 ? 15.848 -1.837 -16.456 1.00 66.75 172 VAL A O 1
ATOM 1318 N N . LEU A 1 173 ? 16.355 0.315 -16.139 1.00 63.62 173 LEU A N 1
ATOM 1319 C CA . LEU A 1 173 ? 15.722 0.413 -14.823 1.00 63.62 173 LEU A CA 1
ATOM 1320 C C . LEU A 1 173 ? 14.210 0.250 -14.905 1.00 63.62 173 LEU A C 1
ATOM 1322 O O . LEU A 1 173 ? 13.646 -0.480 -14.101 1.00 63.62 173 LEU A O 1
ATOM 1326 N N . TRP A 1 174 ? 13.544 0.863 -15.881 1.00 65.00 174 TRP A N 1
ATOM 1327 C CA . TRP A 1 174 ? 12.113 0.654 -16.096 1.00 65.00 174 TRP A CA 1
ATOM 1328 C C . TRP A 1 174 ? 11.823 -0.805 -16.470 1.00 65.00 174 TRP A C 1
ATOM 1330 O O . TRP A 1 174 ? 10.878 -1.413 -15.971 1.00 65.00 174 TRP A O 1
ATOM 1340 N N . TRP A 1 175 ? 12.688 -1.419 -17.274 1.00 62.19 175 TRP A N 1
ATOM 1341 C CA . TRP A 1 175 ? 12.573 -2.811 -17.691 1.00 62.19 175 TRP A CA 1
ATOM 1342 C C . TRP A 1 175 ? 12.712 -3.828 -16.555 1.00 62.19 175 TRP A C 1
ATOM 1344 O O . TRP A 1 175 ? 11.924 -4.770 -16.450 1.00 62.19 175 TRP A O 1
ATOM 1354 N N . PHE A 1 176 ? 13.725 -3.659 -15.706 1.00 58.53 176 PHE A N 1
ATOM 1355 C CA . PHE A 1 176 ? 13.956 -4.537 -14.561 1.00 58.53 176 PHE A CA 1
ATOM 1356 C C . PHE A 1 176 ? 13.127 -4.136 -13.336 1.00 58.53 176 PHE A C 1
ATOM 1358 O O . PHE A 1 176 ? 12.817 -4.997 -12.520 1.00 58.53 176 PHE A O 1
ATOM 1365 N N . GLY A 1 177 ? 12.721 -2.873 -13.226 1.00 60.03 177 GLY A N 1
ATOM 1366 C CA . GLY A 1 177 ? 11.862 -2.350 -12.163 1.00 60.03 177 GLY A CA 1
ATOM 1367 C C . GLY A 1 177 ? 10.397 -2.749 -12.329 1.00 60.03 177 GLY A C 1
ATOM 1368 O O . GLY A 1 177 ? 9.740 -3.062 -11.345 1.00 60.03 177 GLY A O 1
ATOM 1369 N N . THR A 1 178 ? 9.901 -2.850 -13.567 1.00 57.59 178 THR A N 1
ATOM 1370 C CA . THR A 1 178 ? 8.573 -3.432 -13.865 1.00 57.59 178 THR A CA 1
ATOM 1371 C C . THR A 1 178 ? 8.570 -4.964 -13.843 1.00 57.59 178 THR A C 1
ATOM 1373 O O . THR A 1 178 ? 7.532 -5.605 -14.027 1.00 57.59 178 THR A O 1
ATOM 1376 N N . ARG A 1 179 ? 9.729 -5.593 -13.610 1.00 56.44 179 ARG A N 1
ATOM 1377 C CA . ARG A 1 179 ? 9.837 -7.034 -13.397 1.00 56.44 179 ARG A CA 1
ATOM 1378 C C . ARG A 1 179 ? 9.321 -7.323 -11.987 1.00 56.44 179 ARG A C 1
ATOM 1380 O O . ARG A 1 179 ? 10.080 -7.240 -11.026 1.00 56.44 179 ARG A O 1
ATOM 1387 N N . ASN A 1 180 ? 8.036 -7.667 -11.866 1.00 51.06 180 ASN A N 1
ATOM 1388 C CA . ASN A 1 180 ? 7.489 -8.200 -10.617 1.00 51.06 180 ASN A CA 1
ATOM 1389 C C . ASN A 1 180 ? 8.432 -9.295 -10.104 1.00 51.06 180 ASN A C 1
ATOM 1391 O O . ASN A 1 180 ? 8.680 -10.297 -10.787 1.00 51.06 180 ASN A O 1
ATOM 1395 N N . LYS A 1 181 ? 9.027 -9.056 -8.929 1.00 47.34 181 LYS A N 1
ATOM 1396 C CA . LYS A 1 181 ? 9.893 -10.026 -8.266 1.00 47.34 181 LYS A CA 1
ATOM 1397 C C . LYS A 1 181 ? 9.021 -11.237 -7.970 1.00 47.34 181 LYS A C 1
ATOM 1399 O O . LYS A 1 181 ? 8.122 -11.168 -7.140 1.00 47.34 181 LYS A O 1
ATOM 1404 N N . LYS A 1 182 ? 9.271 -12.335 -8.684 1.00 46.84 182 LYS A N 1
ATOM 1405 C CA . LYS A 1 182 ? 8.731 -13.642 -8.315 1.00 46.84 182 LYS A CA 1
ATOM 1406 C C . LYS A 1 182 ? 9.093 -13.876 -6.844 1.00 46.84 182 LYS A C 1
ATOM 1408 O O . LYS A 1 182 ? 10.289 -13.809 -6.547 1.00 46.84 182 LYS A O 1
ATOM 1413 N N . PRO A 1 183 ? 8.151 -14.171 -5.939 1.00 42.78 183 PRO A N 1
ATOM 1414 C CA . PRO A 1 183 ? 8.540 -14.836 -4.711 1.00 42.78 183 PRO A CA 1
ATOM 1415 C C . PRO A 1 183 ? 9.125 -16.195 -5.113 1.00 42.78 183 PRO A C 1
ATOM 1417 O O . PRO A 1 183 ? 8.479 -16.993 -5.798 1.00 42.78 183 PRO A O 1
ATOM 1420 N N . GLN A 1 184 ? 10.405 -16.399 -4.798 1.00 42.22 184 GLN A N 1
ATOM 1421 C CA . GLN A 1 184 ? 10.990 -17.734 -4.816 1.00 42.22 184 GLN A CA 1
ATOM 1422 C C . GLN A 1 184 ? 10.232 -18.577 -3.791 1.00 42.22 184 GLN A C 1
ATOM 1424 O O . GLN A 1 184 ? 9.906 -18.076 -2.717 1.00 42.22 184 GLN A O 1
ATOM 1429 N N . LYS A 1 185 ? 9.895 -19.797 -4.216 1.00 37.38 185 LYS A N 1
ATOM 1430 C CA . LYS A 1 185 ? 9.174 -20.809 -3.439 1.00 37.38 185 LYS A CA 1
ATOM 1431 C C . LYS A 1 185 ? 9.719 -20.970 -2.027 1.00 37.38 185 LYS A C 1
ATOM 1433 O O . LYS A 1 185 ? 10.962 -20.924 -1.894 1.00 37.38 185 LYS A O 1
#

pLDDT: mean 71.08, std 14.15, range [37.38, 95.31]

Secondary structure (DSSP, 8-state):
--SHHHHHHHHHHHHHHHHHHHHHHHHHHHHHHHHHHHHHHHHHHHHHHHHHHHHHHHHHHHHHHHHHHHHHHHHHHHHHHHHHHHHHHHHHSS-SSGGGS---HHHHHHHHHHHHHHHHHHHHHHHHHHHHHHHHHHHHHHT--TTS-HHHHHHHHHHHHHHHHHHHHHHHHHHHHSS--PPP-